Protein AF-A0AAD7YSV6-F1 (afdb_monomer)

pLDDT: mean 79.65, std 22.4, range [28.23, 98.38]

Secondary structure (DSSP, 8-state):
--SHHHHHHHHHHHHHHHHHHHHHHHHHHHTT----HHHHHHHHHHHHHHHHHHHHHHHHHHHHHHHHHHHHHHHHHHHHHHHHHHHHHHHHHHHHHHHHHHHHHHHHHHHHHHHHHHHHHHHHHHHHHHHHHHHHHHHHHHTT-PPP---HHHHHHHHHHHHHHHHHHHHHHHHHHHHHHHHHHHHHHHHHHHHHHHHHHHHHHHHHHHH---------------------------------------------------------THHHHHHHHHHHHHHHHHHHHHHHHHHHHHHTT--

Solvent-accessible surface area (backbone atoms only — not comparable to full-atom values): 17918 Å² total; per-residue (Å²): 142,79,67,68,69,60,53,53,54,54,49,51,52,50,51,51,50,51,51,51,51,53,50,52,50,53,59,59,57,62,70,72,72,78,74,64,56,66,60,54,48,52,50,50,53,49,51,52,51,53,51,51,52,52,52,52,51,50,54,50,50,54,50,52,52,53,51,52,51,51,50,52,53,51,51,52,52,51,50,53,51,50,53,52,50,51,51,55,51,52,52,51,51,51,51,52,51,54,53,50,53,51,52,51,53,53,50,52,52,50,51,53,51,52,52,53,51,52,50,53,52,50,54,51,51,50,50,50,50,52,50,39,51,53,51,38,53,50,52,27,57,78,68,75,46,82,83,74,98,64,55,64,70,56,38,44,51,51,48,53,52,50,53,51,49,52,52,51,52,50,52,52,51,50,54,52,48,54,54,50,52,52,52,49,52,53,51,51,54,50,48,53,51,51,53,53,51,50,52,50,52,50,50,52,52,51,52,51,52,68,69,57,64,83,82,85,78,86,90,74,78,95,72,86,86,84,81,85,82,82,84,78,76,76,79,78,75,80,79,84,76,79,89,86,83,81,85,80,71,90,73,75,78,71,79,78,73,82,77,72,82,70,80,77,65,71,84,71,50,65,62,56,52,50,51,52,50,50,52,49,54,52,50,54,49,51,52,49,52,52,50,52,50,51,50,59,63,59,60,72,73,78,120

Mean predicted aligned error: 21.18 Å

Organism: Mythimna separata (NCBI:txid271217)

Radius of gyration: 76.84 Å; Cα contacts (8 Å, |Δi|>4): 18; chains: 1; bounding box: 152×42×257 Å

Foldseek 3Di:
DPPPVVVVVVVVVVVVVVVVVVVVVVVVVVVPPPPVVVVVVVVVVVVVVVVVVVVVVVVVVVVVVVVVVVVVVVVVVVVVVVVVVVVVVVVVVVVVVVVVVVVVVVVVVVVVVVVVVVVVVVVVVVVLLVVLQVLLVVVCVVVVHDDDPDHSVVSVVVSVVVVVVVVVVVVVVVVVVVVVVVVVVVVVVVVVVVVVVVVVVVVVVVVVVVVPDPPDDDDDDDDDDDDDDDDDPPPPPPDDDDDDDDDDDDPPPPPPDPDPPPPPPPPPCVVVVVVVVVVVVVVVVVVVVVVVVVVVVVVVVPD

Structure (mmCIF, N/CA/C/O backbone):
data_AF-A0AAD7YSV6-F1
#
_entry.id   AF-A0AAD7YSV6-F1
#
loop_
_atom_site.group_PDB
_atom_site.id
_atom_site.type_symbol
_atom_site.label_atom_id
_atom_site.label_alt_id
_atom_site.label_comp_id
_atom_site.label_asym_id
_atom_site.label_entity_id
_atom_site.label_seq_id
_atom_site.pdbx_PDB_ins_code
_atom_site.Cartn_x
_atom_site.Cartn_y
_atom_site.Cartn_z
_atom_site.occupancy
_atom_site.B_iso_or_equiv
_atom_site.auth_seq_id
_atom_site.auth_comp_id
_atom_site.auth_asym_id
_atom_site.auth_atom_id
_atom_site.pdbx_PDB_model_num
ATOM 1 N N . MET A 1 1 ? -72.070 -6.751 150.615 1.00 46.16 1 MET A N 1
ATOM 2 C CA . MET A 1 1 ? -72.141 -7.618 149.422 1.00 46.16 1 MET A CA 1
ATOM 3 C C . MET A 1 1 ? -72.299 -6.735 148.182 1.00 46.16 1 MET A C 1
ATOM 5 O O . MET A 1 1 ? -73.382 -6.693 147.637 1.00 46.16 1 MET A O 1
ATOM 9 N N . ASN A 1 2 ? -71.258 -5.987 147.784 1.00 54.53 2 ASN A N 1
ATOM 10 C CA . ASN A 1 2 ? -71.308 -5.023 146.657 1.00 54.53 2 ASN A CA 1
ATOM 11 C C . ASN A 1 2 ? -70.128 -5.183 145.665 1.00 54.53 2 ASN A C 1
ATOM 13 O O . ASN A 1 2 ? -69.906 -4.306 144.840 1.00 54.53 2 ASN A O 1
ATOM 17 N N . ASN A 1 3 ? -69.335 -6.260 145.766 1.00 56.03 3 ASN A N 1
ATOM 18 C CA . ASN A 1 3 ? -68.114 -6.432 144.960 1.00 56.03 3 ASN A CA 1
ATOM 19 C C . ASN A 1 3 ? -68.278 -7.372 143.754 1.00 56.03 3 ASN A C 1
ATOM 21 O O . ASN A 1 3 ? -67.542 -7.216 142.791 1.00 56.03 3 ASN A O 1
ATOM 25 N N . GLU A 1 4 ? -69.232 -8.307 143.776 1.00 57.34 4 GLU A N 1
ATOM 26 C CA . GLU A 1 4 ? -69.399 -9.296 142.694 1.00 57.34 4 GLU A CA 1
ATOM 27 C C . GLU A 1 4 ? -70.156 -8.735 141.476 1.00 57.34 4 GLU A C 1
ATOM 29 O O . GLU A 1 4 ? -69.866 -9.120 140.349 1.00 57.34 4 GLU A O 1
ATOM 34 N N . GLU A 1 5 ? -71.066 -7.771 141.664 1.00 59.88 5 GLU A N 1
ATOM 35 C CA . GLU A 1 5 ? -71.799 -7.127 140.555 1.00 59.88 5 GLU A CA 1
ATOM 36 C C . GLU A 1 5 ? -70.871 -6.292 139.647 1.00 59.88 5 GLU A C 1
ATOM 38 O O . GLU A 1 5 ? -71.008 -6.326 138.427 1.00 59.88 5 GLU A O 1
ATOM 43 N N . ASN A 1 6 ? -69.850 -5.635 140.216 1.00 64.31 6 ASN A N 1
ATOM 44 C CA . ASN A 1 6 ? -68.884 -4.829 139.455 1.00 64.31 6 ASN A CA 1
ATOM 45 C C . ASN A 1 6 ? -67.894 -5.669 138.622 1.00 64.31 6 ASN A C 1
ATOM 47 O O . ASN A 1 6 ? -67.416 -5.199 137.590 1.00 64.31 6 ASN A O 1
ATOM 51 N N . GLU A 1 7 ? -67.566 -6.897 139.040 1.00 68.69 7 GLU A N 1
ATOM 52 C CA . GLU A 1 7 ? -66.679 -7.783 138.266 1.00 68.69 7 GLU A CA 1
ATOM 53 C C . GLU A 1 7 ? -67.387 -8.381 137.044 1.00 68.69 7 GLU A C 1
ATOM 55 O O . GLU A 1 7 ? -66.773 -8.542 135.985 1.00 68.69 7 GLU A O 1
ATOM 60 N N . VAL A 1 8 ? -68.688 -8.663 137.159 1.00 74.44 8 VAL A N 1
ATOM 61 C CA . VAL A 1 8 ? -69.493 -9.207 136.057 1.00 74.44 8 VAL A CA 1
ATOM 62 C C . VAL A 1 8 ? -69.647 -8.186 134.928 1.00 74.44 8 VAL A C 1
ATOM 64 O O . VAL A 1 8 ? -69.476 -8.544 133.758 1.00 74.44 8 VAL A O 1
ATOM 67 N N . ASP A 1 9 ? -69.889 -6.916 135.256 1.00 78.25 9 ASP A N 1
ATOM 68 C CA . ASP A 1 9 ? -69.998 -5.847 134.257 1.00 78.25 9 ASP A CA 1
ATOM 69 C C . ASP A 1 9 ? -68.649 -5.546 133.580 1.00 78.25 9 ASP A C 1
ATOM 71 O O . ASP A 1 9 ? -68.581 -5.455 132.353 1.00 78.25 9 ASP A O 1
ATOM 75 N N . ALA A 1 10 ? -67.539 -5.541 134.328 1.00 79.38 10 ALA A N 1
ATOM 76 C CA . ALA A 1 10 ? -66.200 -5.376 133.753 1.00 79.38 10 ALA A CA 1
ATOM 77 C C . ALA A 1 10 ? -65.816 -6.522 132.793 1.00 79.38 10 ALA A C 1
ATOM 79 O O . ALA A 1 10 ? -65.162 -6.312 131.762 1.00 79.38 10 ALA A O 1
ATOM 80 N N . MET A 1 11 ? -66.241 -7.748 133.104 1.00 82.81 11 MET A N 1
ATOM 81 C CA . MET A 1 11 ? -66.020 -8.911 132.247 1.00 82.81 11 MET A CA 1
ATOM 82 C C . MET A 1 11 ? -66.891 -8.852 130.984 1.00 82.81 11 MET A C 1
ATOM 84 O O . MET A 1 11 ? -66.428 -9.205 129.897 1.00 82.81 11 MET A O 1
ATOM 88 N N . ARG A 1 12 ? -68.126 -8.351 131.096 1.00 84.06 12 ARG A N 1
ATOM 89 C CA . ARG A 1 12 ? -69.029 -8.128 129.959 1.00 84.06 12 ARG A CA 1
ATOM 90 C C . ARG A 1 12 ? -68.502 -7.060 129.001 1.00 84.06 12 ARG A C 1
ATOM 92 O O . ARG A 1 12 ? -68.559 -7.258 127.783 1.00 84.06 12 ARG A O 1
ATOM 99 N N . ASP A 1 13 ? -67.943 -5.981 129.535 1.00 85.81 13 ASP A N 1
ATOM 100 C CA . ASP A 1 13 ? -67.312 -4.923 128.743 1.00 85.81 13 ASP A CA 1
ATOM 101 C C . ASP A 1 13 ? -66.044 -5.429 128.052 1.00 85.81 13 ASP A C 1
ATOM 103 O O . ASP A 1 13 ? -65.840 -5.180 126.863 1.00 85.81 13 ASP A O 1
ATOM 107 N N . SER A 1 14 ? -65.239 -6.237 128.749 1.00 84.12 14 SER A N 1
ATOM 108 C CA . SER A 1 14 ? -64.043 -6.869 128.179 1.00 84.12 14 SER A CA 1
ATOM 109 C C . SER A 1 14 ? -64.391 -7.836 127.044 1.00 84.12 14 SER A C 1
ATOM 111 O O . SER A 1 14 ? -63.771 -7.801 125.982 1.00 84.12 14 SER A O 1
ATOM 113 N N . LEU A 1 15 ? -65.422 -8.667 127.220 1.00 86.06 15 LEU A N 1
ATOM 114 C CA . LEU A 1 15 ? -65.909 -9.573 126.176 1.00 86.06 15 LEU A CA 1
ATOM 115 C C . LEU A 1 15 ? -66.506 -8.814 124.984 1.00 86.06 15 LEU A C 1
ATOM 117 O O . LEU A 1 15 ? -66.300 -9.222 123.841 1.00 86.06 15 LEU A O 1
ATOM 121 N N . SER A 1 16 ? -67.189 -7.693 125.227 1.00 86.62 16 SER A N 1
ATOM 122 C CA . SER A 1 16 ? -67.721 -6.831 124.163 1.00 86.62 16 SER A CA 1
ATOM 123 C C . SER A 1 16 ? -66.608 -6.123 123.387 1.00 86.62 16 SER A C 1
ATOM 125 O O . SER A 1 16 ? -66.681 -6.024 122.162 1.00 86.62 16 SER A O 1
ATOM 127 N N . ALA A 1 17 ? -65.543 -5.694 124.069 1.00 85.50 17 ALA A N 1
ATOM 128 C CA . ALA A 1 17 ? -64.353 -5.138 123.432 1.00 85.50 17 ALA A CA 1
ATOM 129 C C . ALA A 1 17 ? -63.640 -6.190 122.571 1.00 85.50 17 ALA A C 1
ATOM 131 O O . ALA A 1 17 ? -63.329 -5.918 121.416 1.00 85.50 17 ALA A O 1
ATOM 132 N N . ILE A 1 18 ? -63.471 -7.416 123.083 1.00 84.75 18 ILE A N 1
ATOM 133 C CA . ILE A 1 18 ? -62.884 -8.531 122.325 1.00 84.75 18 ILE A CA 1
ATOM 134 C C . ILE A 1 18 ? -63.736 -8.865 121.094 1.00 84.75 18 ILE A C 1
ATOM 136 O O . ILE A 1 18 ? -63.196 -9.026 120.002 1.00 84.75 18 ILE A O 1
ATOM 140 N N . ALA A 1 19 ? -65.062 -8.930 121.234 1.00 84.56 19 ALA A N 1
ATOM 141 C CA . ALA A 1 19 ? -65.963 -9.187 120.112 1.00 84.56 19 ALA A CA 1
ATOM 142 C C . ALA A 1 19 ? -65.883 -8.083 119.041 1.00 84.56 19 ALA A C 1
ATOM 144 O O . ALA A 1 19 ? -65.836 -8.385 117.849 1.00 84.56 19 ALA A O 1
ATOM 145 N N . SER 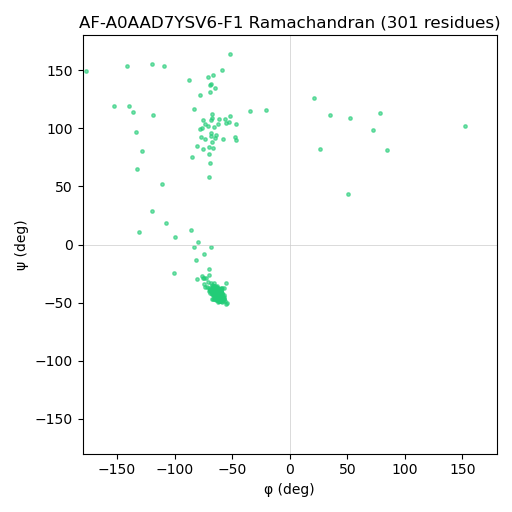A 1 20 ? -65.798 -6.817 119.462 1.00 84.69 20 SER A N 1
ATOM 146 C CA . SER A 1 20 ? -65.613 -5.667 118.568 1.00 84.69 20 SER A CA 1
ATOM 147 C C . SER A 1 20 ? -64.263 -5.712 117.843 1.00 84.69 20 SER A C 1
ATOM 149 O O . SER A 1 20 ? -64.194 -5.462 116.639 1.00 84.69 20 SER A O 1
ATOM 151 N N . GLU A 1 21 ? -63.192 -6.106 118.534 1.00 83.56 21 GLU A N 1
ATOM 152 C CA . GLU A 1 21 ? -61.859 -6.254 117.943 1.00 83.56 21 GLU A CA 1
ATOM 153 C C . GLU A 1 21 ? -61.822 -7.406 116.921 1.00 83.56 21 GLU A C 1
ATOM 155 O O . GLU A 1 21 ? -61.273 -7.252 115.830 1.00 83.56 21 GLU A O 1
ATOM 160 N N . ILE A 1 22 ? -62.469 -8.539 117.225 1.00 84.62 22 ILE A N 1
ATOM 161 C CA . ILE A 1 22 ? -62.614 -9.676 116.299 1.00 84.62 22 ILE A CA 1
ATOM 162 C C . ILE A 1 22 ? -63.408 -9.262 115.057 1.00 84.62 22 ILE A C 1
ATOM 164 O O . ILE A 1 22 ? -63.016 -9.595 113.936 1.00 84.62 22 ILE A O 1
ATOM 168 N N . GLN A 1 23 ? -64.491 -8.502 115.230 1.00 82.06 23 GLN A N 1
ATOM 169 C CA . GLN A 1 23 ? -65.290 -8.009 114.114 1.00 82.06 23 GLN A CA 1
ATOM 170 C C . GLN A 1 23 ? -64.486 -7.045 113.228 1.00 82.06 23 GLN A C 1
ATOM 172 O O . GLN A 1 23 ? -64.445 -7.229 112.011 1.00 82.06 23 GLN A O 1
ATOM 177 N N . LYS A 1 24 ? -63.743 -6.103 113.826 1.00 81.44 24 LYS A N 1
ATOM 178 C CA . LYS A 1 24 ? -62.818 -5.218 113.097 1.00 81.44 24 LYS A CA 1
ATOM 179 C C . LYS A 1 24 ? -61.726 -5.990 112.360 1.00 81.44 24 LYS A C 1
ATOM 181 O O . LYS A 1 24 ? -61.346 -5.610 111.254 1.00 81.44 24 LYS A O 1
ATOM 186 N N . LEU A 1 25 ? -61.201 -7.067 112.943 1.00 78.44 25 LEU A N 1
ATOM 187 C CA . LEU A 1 25 ? -60.193 -7.908 112.294 1.00 78.44 25 LEU A CA 1
ATOM 188 C C . LEU A 1 25 ? -60.771 -8.687 111.107 1.00 78.44 25 LEU A C 1
ATOM 190 O O . LEU A 1 25 ? -60.113 -8.773 110.070 1.00 78.44 25 LEU A O 1
ATOM 194 N N . HIS A 1 26 ? -61.999 -9.201 111.210 1.00 73.94 26 HIS A N 1
ATOM 195 C CA . HIS A 1 26 ? -62.686 -9.845 110.088 1.00 73.94 26 HIS A CA 1
ATOM 196 C C . HIS A 1 26 ? -62.996 -8.861 108.957 1.00 73.94 26 HIS A C 1
ATOM 198 O O . HIS A 1 26 ? -62.701 -9.169 107.799 1.00 73.94 26 HIS A O 1
ATOM 204 N N . GLU A 1 27 ? -63.488 -7.665 109.280 1.00 71.62 27 GLU A N 1
ATOM 205 C CA . GLU A 1 27 ? -63.745 -6.599 108.306 1.00 71.62 27 GLU A CA 1
ATOM 206 C C . GLU A 1 27 ? -62.445 -6.137 107.624 1.00 71.62 27 GLU A C 1
ATOM 208 O O . GLU A 1 27 ? -62.393 -6.034 106.399 1.00 71.62 27 GLU A O 1
ATOM 213 N N . ASN A 1 28 ? -61.346 -5.993 108.373 1.00 62.16 28 ASN A N 1
ATOM 214 C CA . ASN A 1 28 ? -60.031 -5.669 107.808 1.00 62.16 28 ASN A CA 1
ATOM 215 C C . ASN A 1 28 ? -59.410 -6.820 106.996 1.00 62.16 28 ASN A C 1
ATOM 217 O O . ASN A 1 28 ? -58.612 -6.574 106.088 1.00 62.16 28 ASN A O 1
ATOM 221 N N . SER A 1 29 ? -59.765 -8.077 107.281 1.00 57.25 29 SER A N 1
ATOM 222 C CA . SER A 1 29 ? -59.302 -9.234 106.501 1.00 57.25 29 SER A CA 1
ATOM 223 C C . SER A 1 29 ? -60.003 -9.348 105.140 1.00 57.25 29 SER A C 1
ATOM 225 O O . SER A 1 29 ? -59.382 -9.790 104.171 1.00 57.25 29 SER A O 1
ATOM 227 N N . ALA A 1 30 ? -61.250 -8.872 105.033 1.00 55.75 30 ALA A N 1
ATOM 228 C CA . ALA A 1 30 ? -62.025 -8.871 103.791 1.00 55.75 30 ALA A CA 1
ATOM 229 C C . ALA A 1 30 ? -61.493 -7.865 102.746 1.00 55.75 30 ALA A C 1
ATOM 231 O O . ALA A 1 30 ? -61.699 -8.044 101.544 1.00 55.75 30 ALA A O 1
ATOM 232 N N . ILE A 1 31 ? -60.729 -6.855 103.183 1.00 53.62 31 ILE A N 1
ATOM 233 C CA . ILE A 1 31 ? -60.155 -5.798 102.329 1.00 53.62 31 ILE A CA 1
ATOM 234 C C . ILE A 1 31 ? -58.953 -6.301 101.493 1.00 53.62 31 ILE A C 1
ATOM 236 O O . ILE A 1 31 ? -58.501 -5.627 100.571 1.00 53.62 31 ILE A O 1
ATOM 240 N N . LYS A 1 32 ? -58.450 -7.525 101.714 1.00 55.84 32 LYS A N 1
ATOM 241 C CA . LYS A 1 32 ? -57.333 -8.097 100.928 1.00 55.84 32 LYS A CA 1
ATOM 242 C C . LYS A 1 32 ? -57.737 -8.811 99.626 1.00 55.84 32 LYS A C 1
ATOM 244 O O . LYS A 1 32 ? -56.901 -9.501 99.044 1.00 55.84 32 LYS A O 1
ATOM 249 N N . SER A 1 33 ? -58.979 -8.674 99.154 1.00 54.19 33 SER A N 1
ATOM 250 C CA . SER A 1 33 ? -59.497 -9.494 98.041 1.00 54.19 33 SER A CA 1
ATOM 251 C C . SER A 1 33 ? -59.680 -8.796 96.688 1.00 54.19 33 SER A C 1
ATOM 253 O O . SER A 1 33 ? -60.321 -9.359 95.810 1.00 54.19 33 SER A O 1
ATOM 255 N N . GLU A 1 34 ? -59.048 -7.648 96.445 1.00 54.72 34 GLU A N 1
ATOM 256 C CA . GLU A 1 34 ? -59.016 -7.043 95.101 1.00 54.72 34 GLU A CA 1
ATOM 257 C C . GLU A 1 34 ? -57.610 -7.098 94.484 1.00 54.72 34 GLU A C 1
ATOM 259 O O . GLU A 1 34 ? -57.033 -6.118 94.017 1.00 54.72 34 GLU A O 1
ATOM 264 N N . TYR A 1 35 ? -57.019 -8.296 94.463 1.00 58.12 35 TYR A N 1
ATOM 265 C CA . TYR A 1 35 ? -55.926 -8.550 93.529 1.00 58.12 35 TYR A CA 1
ATOM 266 C C . TYR A 1 35 ? -56.512 -8.544 92.119 1.00 58.12 35 TYR A C 1
ATOM 268 O O . TYR A 1 35 ? -57.215 -9.472 91.725 1.00 58.12 35 TYR A O 1
ATOM 276 N N . ASN A 1 36 ? -56.214 -7.484 91.370 1.00 64.56 36 ASN A N 1
ATOM 277 C CA . ASN A 1 36 ? -56.682 -7.211 90.012 1.00 64.56 36 ASN A CA 1
ATOM 278 C C . ASN A 1 36 ? -56.048 -8.171 88.973 1.00 64.56 36 ASN A C 1
ATOM 280 O O . ASN A 1 36 ? -55.336 -7.782 88.042 1.00 64.56 36 ASN A O 1
ATOM 284 N N . TYR A 1 37 ? -56.256 -9.472 89.184 1.00 71.38 37 TYR A N 1
ATOM 285 C CA . TYR A 1 37 ? -55.692 -10.585 88.423 1.00 71.38 37 TYR A CA 1
ATOM 286 C C . TYR A 1 37 ? -56.068 -10.509 86.948 1.00 71.38 37 TYR A C 1
ATOM 288 O O . TYR A 1 37 ? -55.241 -10.801 86.089 1.00 71.38 37 TYR A O 1
ATOM 296 N N . THR A 1 38 ? -57.289 -10.078 86.645 1.00 77.88 38 THR A N 1
ATOM 297 C CA . THR A 1 38 ? -57.819 -9.918 85.288 1.00 77.88 38 THR A CA 1
ATOM 298 C C . THR A 1 38 ? -57.056 -8.856 84.499 1.00 77.88 38 THR A C 1
ATOM 300 O O . THR A 1 38 ? -56.733 -9.070 83.331 1.00 77.88 38 THR A O 1
ATOM 303 N N . GLU A 1 39 ? -56.699 -7.732 85.125 1.00 82.94 39 GLU A N 1
ATOM 304 C CA . GLU A 1 39 ? -55.913 -6.681 84.473 1.00 82.94 39 GLU A CA 1
ATOM 305 C C . GLU A 1 39 ? -54.467 -7.132 84.215 1.00 82.94 39 GLU A C 1
ATOM 307 O O . GLU A 1 39 ? -53.907 -6.877 83.144 1.00 82.94 39 GLU A O 1
ATOM 312 N N . ILE A 1 40 ? -53.875 -7.865 85.164 1.00 84.25 40 ILE A N 1
ATOM 313 C CA . ILE A 1 40 ? -52.551 -8.484 85.007 1.00 84.25 40 ILE A CA 1
ATOM 314 C C . ILE A 1 40 ? -52.577 -9.518 83.872 1.00 84.25 40 ILE A C 1
ATOM 316 O O . ILE A 1 40 ? -51.694 -9.506 83.012 1.00 84.25 40 ILE A O 1
ATOM 320 N N . LEU A 1 41 ? -53.610 -10.364 83.810 1.00 86.56 41 LEU A N 1
ATOM 321 C CA . LEU A 1 41 ? -53.775 -11.369 82.759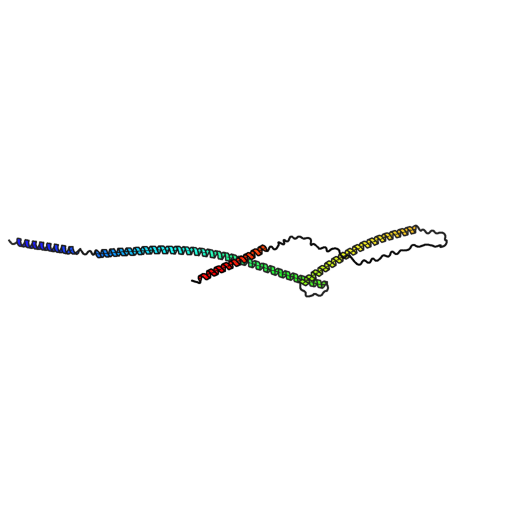 1.00 86.56 41 LEU A CA 1
ATOM 322 C C . LEU A 1 41 ? -53.914 -10.717 81.377 1.00 86.56 41 LEU A C 1
ATOM 324 O O . LEU A 1 41 ? -53.245 -11.125 80.429 1.00 86.56 41 LEU A O 1
ATOM 328 N N . ASN A 1 42 ? -54.721 -9.659 81.271 1.00 86.31 42 ASN A N 1
ATOM 329 C CA . ASN A 1 42 ? -54.898 -8.902 80.033 1.00 86.31 42 ASN A CA 1
ATOM 330 C C . ASN A 1 42 ? -53.593 -8.231 79.577 1.00 86.31 42 ASN A C 1
ATOM 332 O O . ASN A 1 42 ? -53.270 -8.261 78.387 1.00 86.31 42 ASN A O 1
ATOM 336 N N . LYS A 1 43 ? -52.794 -7.689 80.508 1.00 89.94 43 LYS A N 1
ATOM 337 C CA . LYS A 1 43 ? -51.450 -7.161 80.209 1.00 89.94 43 LYS A CA 1
ATOM 338 C C . LYS A 1 43 ? -50.514 -8.263 79.707 1.00 89.94 43 LYS A C 1
ATOM 340 O O . LYS A 1 43 ? -49.829 -8.057 78.709 1.00 89.94 43 LYS A O 1
ATOM 345 N N . ILE A 1 44 ? -50.523 -9.445 80.328 1.00 91.31 44 ILE A N 1
ATOM 346 C CA . ILE A 1 44 ? -49.720 -10.600 79.889 1.00 91.31 44 ILE A CA 1
ATOM 347 C C . ILE A 1 44 ? -50.121 -11.053 78.479 1.00 91.31 44 ILE A C 1
ATOM 349 O O . ILE A 1 44 ? -49.250 -11.267 77.634 1.00 91.31 44 ILE A O 1
ATOM 353 N N . ILE A 1 45 ? -51.422 -11.165 78.198 1.00 92.06 45 ILE A N 1
ATOM 354 C CA . ILE A 1 45 ? -51.932 -11.534 76.869 1.00 92.06 45 ILE A CA 1
ATOM 355 C C . ILE A 1 45 ? -51.485 -10.504 75.827 1.00 92.06 45 ILE A C 1
ATOM 357 O O . ILE A 1 45 ? -50.968 -10.888 74.776 1.00 92.06 45 ILE A O 1
ATOM 361 N N . LYS A 1 46 ? -51.605 -9.206 76.132 1.00 94.38 46 LYS A N 1
ATOM 362 C CA . LYS A 1 46 ? -51.143 -8.131 75.248 1.00 94.38 46 LYS A CA 1
ATOM 363 C C . LYS A 1 46 ? -49.643 -8.232 74.969 1.00 94.38 46 LYS A C 1
ATOM 365 O O . LYS A 1 46 ? -49.249 -8.249 73.808 1.00 94.38 46 LYS A O 1
ATOM 370 N N . TYR A 1 47 ? -48.814 -8.400 76.001 1.00 94.44 47 TYR A N 1
ATOM 371 C CA . TYR A 1 47 ? -47.369 -8.558 75.820 1.00 94.44 47 TYR A CA 1
ATOM 372 C C . TYR A 1 47 ? -47.008 -9.808 75.014 1.00 94.44 47 TYR A C 1
ATOM 374 O O . TYR A 1 47 ? -46.104 -9.756 74.181 1.00 94.44 47 TYR A O 1
ATOM 382 N N . LYS A 1 48 ? -47.731 -10.919 75.194 1.00 94.69 48 LYS A N 1
ATOM 383 C CA . LYS A 1 48 ? -47.556 -12.126 74.376 1.00 94.69 48 LYS A CA 1
ATOM 384 C C . LYS A 1 48 ? -47.865 -11.852 72.901 1.00 94.69 48 LYS A C 1
ATOM 386 O O . LYS A 1 48 ? -47.096 -12.269 72.034 1.00 94.69 48 LYS A O 1
ATOM 391 N N . CYS A 1 49 ? -48.956 -11.143 72.612 1.00 93.69 49 CYS A N 1
ATOM 392 C CA . CYS A 1 49 ? -49.307 -10.730 71.253 1.00 93.69 49 CYS A CA 1
ATOM 393 C C . CYS A 1 49 ? -48.244 -9.799 70.651 1.00 93.69 49 CYS A C 1
ATOM 395 O O . CYS A 1 49 ? -47.776 -10.057 69.542 1.00 93.69 49 CYS A O 1
ATOM 397 N N . ASP A 1 50 ? -47.792 -8.790 71.398 1.00 94.56 50 ASP A N 1
ATOM 398 C CA . ASP A 1 50 ? -46.761 -7.843 70.955 1.00 94.56 50 ASP A CA 1
ATOM 399 C C . ASP A 1 50 ? -45.427 -8.546 70.661 1.00 94.56 50 ASP A C 1
ATOM 401 O O . ASP A 1 50 ? -44.776 -8.261 69.653 1.00 94.56 50 ASP A O 1
ATOM 405 N N . ILE A 1 51 ? -45.025 -9.507 71.501 1.00 95.75 51 ILE A N 1
ATOM 406 C CA . ILE A 1 51 ? -43.840 -10.345 71.266 1.00 95.75 51 ILE A CA 1
ATOM 407 C C . ILE A 1 51 ? -43.998 -11.149 69.971 1.00 95.75 51 ILE A C 1
ATOM 409 O O . ILE A 1 51 ? -43.060 -11.217 69.176 1.00 95.75 51 ILE A O 1
ATOM 413 N N . ASN A 1 52 ? -45.173 -11.729 69.721 1.00 94.88 52 ASN A N 1
ATOM 414 C CA . ASN A 1 52 ? -45.430 -12.482 68.493 1.00 94.88 52 ASN A CA 1
ATOM 415 C C . ASN A 1 52 ? -45.339 -11.599 67.240 1.00 94.88 52 ASN A C 1
ATOM 417 O O . ASN A 1 52 ? -44.699 -11.993 66.263 1.00 94.88 52 ASN A O 1
ATOM 421 N N . VAL A 1 53 ? -45.911 -10.392 67.276 1.00 96.19 53 VAL A N 1
ATOM 422 C CA . VAL A 1 53 ? -45.816 -9.425 66.171 1.00 96.19 53 VAL A CA 1
ATOM 423 C C . VAL A 1 53 ? -44.363 -9.010 65.936 1.00 96.19 53 VAL A C 1
ATOM 425 O O . VAL A 1 53 ? -43.888 -9.064 64.800 1.00 96.19 53 VAL A O 1
ATOM 428 N N . LYS A 1 54 ? -43.616 -8.681 66.998 1.00 96.31 54 LYS A N 1
ATOM 429 C CA . LYS A 1 54 ? -42.185 -8.349 66.896 1.00 96.31 54 LYS A CA 1
ATOM 430 C C . LYS A 1 54 ? -41.368 -9.510 66.330 1.00 96.31 54 LYS A C 1
ATOM 432 O O . LYS A 1 54 ? -40.509 -9.293 65.481 1.00 96.31 54 LYS A O 1
ATOM 437 N N . ASN A 1 55 ? -41.662 -10.750 66.720 1.00 96.06 55 ASN A N 1
ATOM 438 C CA . ASN A 1 55 ? -41.007 -11.935 66.162 1.00 96.06 55 ASN A CA 1
ATOM 439 C C . ASN A 1 55 ? -41.274 -12.102 64.659 1.00 96.06 55 ASN A C 1
ATOM 441 O O . ASN A 1 55 ? -40.360 -12.456 63.911 1.00 96.06 55 ASN A O 1
ATOM 445 N N . LEU A 1 56 ? -42.498 -11.833 64.194 1.00 95.56 56 LEU A N 1
ATOM 446 C CA . LEU A 1 56 ? -42.820 -11.841 62.763 1.00 95.56 56 LEU A CA 1
ATOM 447 C C . LEU A 1 56 ? -42.078 -10.730 62.010 1.00 95.56 56 LEU A C 1
ATOM 449 O O . LEU A 1 56 ? -41.490 -10.995 60.961 1.00 95.56 56 LEU A O 1
ATOM 453 N N . GLN A 1 57 ? -42.020 -9.522 62.574 1.00 96.06 57 GLN A N 1
ATOM 454 C CA . GLN A 1 57 ? -41.253 -8.407 62.009 1.00 96.06 57 GLN A CA 1
ATOM 455 C C . GLN A 1 57 ? -39.755 -8.731 61.922 1.00 96.06 57 GLN A C 1
ATOM 457 O O . GLN A 1 57 ? -39.142 -8.504 60.882 1.00 96.06 57 GLN A O 1
ATOM 462 N N . ILE A 1 58 ? -39.171 -9.338 62.961 1.00 96.50 58 ILE A N 1
ATOM 463 C CA . ILE A 1 58 ? -37.769 -9.786 62.960 1.00 96.50 58 ILE A CA 1
ATOM 464 C C . ILE A 1 58 ? -37.530 -10.823 61.857 1.00 96.50 58 ILE A C 1
ATOM 466 O O . ILE A 1 58 ? -36.539 -10.730 61.131 1.00 96.50 58 ILE A O 1
ATOM 470 N N . LYS A 1 59 ? -38.432 -11.801 61.689 1.00 96.38 59 LYS A N 1
ATOM 471 C CA . LYS A 1 59 ? -38.329 -12.792 60.603 1.00 96.38 59 LYS A CA 1
ATOM 472 C C . LYS A 1 59 ? -38.362 -12.122 59.229 1.00 96.38 59 LYS A C 1
ATOM 474 O O . LYS A 1 59 ? -37.528 -12.449 58.384 1.00 96.38 59 LYS A O 1
ATOM 479 N N . HIS A 1 60 ? -39.268 -11.167 59.028 1.00 96.44 60 HIS A N 1
ATOM 480 C CA . HIS A 1 60 ? -39.377 -10.418 57.778 1.00 96.44 60 HIS A CA 1
ATOM 481 C C . HIS A 1 60 ? -38.117 -9.584 57.501 1.00 96.44 60 HIS A C 1
ATOM 483 O O . HIS A 1 60 ? -37.537 -9.677 56.422 1.00 96.44 60 HIS A O 1
ATOM 489 N N . LEU A 1 61 ? -37.623 -8.838 58.495 1.00 96.75 61 LEU A N 1
ATOM 490 C CA . LEU A 1 61 ? -36.383 -8.062 58.391 1.00 96.75 61 LEU A CA 1
ATOM 491 C C . LEU A 1 61 ? -35.177 -8.949 58.071 1.00 96.75 61 LEU A C 1
ATOM 493 O O . LEU A 1 61 ? -34.374 -8.609 57.205 1.00 96.75 61 LEU A O 1
ATOM 497 N N . LYS A 1 62 ? -35.071 -10.120 58.709 1.00 97.06 62 LYS A N 1
ATOM 498 C CA . LYS A 1 62 ? -34.006 -11.091 58.427 1.00 97.06 62 LYS A CA 1
ATOM 499 C C . LYS A 1 62 ? -34.085 -11.614 56.994 1.00 97.06 62 LYS A C 1
ATOM 501 O O . LYS A 1 62 ? -33.045 -11.809 56.368 1.00 97.06 62 LYS A O 1
ATOM 506 N N . SER A 1 63 ? -35.293 -11.837 56.473 1.00 95.62 63 SER A N 1
ATOM 507 C CA . SER A 1 63 ? -35.472 -12.239 55.075 1.00 95.62 63 SER A CA 1
ATOM 508 C C . SER A 1 63 ? -35.080 -11.120 54.114 1.00 95.62 63 SER A C 1
ATOM 510 O O . SER A 1 63 ? -34.304 -11.360 53.194 1.00 95.62 63 SER A O 1
ATOM 512 N N . ASN A 1 64 ? -35.534 -9.891 54.364 1.00 96.62 64 ASN A N 1
ATOM 513 C CA . ASN A 1 64 ? -35.185 -8.733 53.542 1.00 96.62 64 ASN A CA 1
ATOM 514 C C . ASN A 1 64 ? -33.676 -8.495 53.512 1.00 96.62 64 ASN A C 1
ATOM 516 O O . ASN A 1 64 ? -33.114 -8.264 52.445 1.00 96.62 64 ASN A O 1
ATOM 520 N N . LEU A 1 65 ? -33.008 -8.607 54.663 1.00 96.62 65 LEU A N 1
ATOM 521 C CA . LEU A 1 65 ? -31.559 -8.457 54.755 1.00 96.62 65 LEU A CA 1
ATOM 522 C C . LEU A 1 65 ? -30.828 -9.525 53.932 1.00 96.62 65 LEU A C 1
ATOM 524 O O . LEU A 1 65 ? -29.881 -9.202 53.218 1.00 96.62 65 LEU A O 1
ATOM 528 N N . LYS A 1 66 ? -31.280 -10.786 53.986 1.00 96.31 66 LYS A N 1
ATOM 529 C CA . LYS A 1 66 ? -30.722 -11.862 53.153 1.00 96.31 66 LYS A CA 1
ATOM 530 C C . LYS A 1 66 ? -30.873 -11.555 51.664 1.00 96.31 66 LYS A C 1
ATOM 532 O O . LYS A 1 66 ? -29.898 -11.684 50.929 1.00 96.31 66 LYS A O 1
ATOM 537 N N . THR A 1 67 ? -32.056 -11.117 51.234 1.00 96.25 67 THR A N 1
ATOM 538 C CA . THR A 1 67 ? -32.315 -10.760 49.833 1.00 96.25 67 THR A CA 1
ATOM 539 C C . THR A 1 67 ? -31.458 -9.577 49.392 1.00 96.25 67 THR A C 1
ATOM 541 O O . THR A 1 67 ? -30.790 -9.662 48.366 1.00 96.25 67 THR A O 1
ATOM 544 N N . ALA A 1 68 ? -31.402 -8.505 50.186 1.00 95.31 68 ALA A N 1
ATOM 545 C CA . ALA A 1 68 ? -30.580 -7.334 49.889 1.00 95.31 68 ALA A CA 1
ATOM 546 C C . ALA A 1 68 ? -29.090 -7.697 49.779 1.00 95.31 68 ALA A C 1
ATOM 548 O O . ALA A 1 68 ? -28.407 -7.242 48.865 1.00 95.31 68 ALA A O 1
ATOM 549 N N . CYS A 1 69 ? -28.594 -8.567 50.663 1.00 96.31 69 CYS A N 1
ATOM 550 C CA . C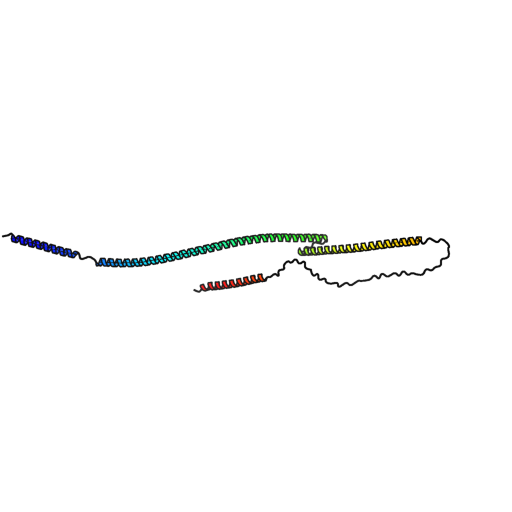YS A 1 69 ? -27.210 -9.030 50.632 1.00 96.31 69 CYS A CA 1
ATOM 551 C C . CYS A 1 69 ? -26.917 -9.888 49.387 1.00 96.31 69 CYS A C 1
ATOM 553 O O . CYS A 1 69 ? -25.881 -9.709 48.746 1.00 96.31 69 CYS A O 1
ATOM 555 N N . ALA A 1 70 ? -27.847 -10.767 48.997 1.00 96.00 70 ALA A N 1
ATOM 556 C CA . ALA A 1 70 ? -27.730 -11.552 47.770 1.00 96.00 70 ALA A CA 1
ATOM 557 C C . ALA A 1 70 ? -27.702 -10.653 46.524 1.00 96.00 70 ALA A C 1
ATOM 559 O O . ALA A 1 70 ? -26.806 -10.789 45.694 1.00 96.00 70 ALA A O 1
ATOM 560 N N . VAL A 1 71 ? -28.619 -9.685 46.432 1.00 96.69 71 VAL A N 1
ATOM 561 C CA . VAL A 1 71 ? -28.668 -8.712 45.329 1.00 96.69 71 VAL A CA 1
ATOM 562 C C . VAL A 1 71 ? -27.379 -7.892 45.264 1.00 96.69 71 VAL A C 1
ATOM 564 O O . VAL A 1 71 ? -26.781 -7.787 44.196 1.00 96.69 71 VAL A O 1
ATOM 567 N N . ALA A 1 72 ? -26.899 -7.369 46.395 1.00 95.50 72 ALA A N 1
ATOM 568 C CA . ALA A 1 72 ? -25.652 -6.608 46.448 1.00 95.50 72 ALA A CA 1
ATOM 569 C C . ALA A 1 72 ? -24.449 -7.437 45.970 1.00 95.50 72 ALA A C 1
ATOM 571 O O . ALA A 1 72 ? -23.622 -6.938 45.205 1.00 95.50 72 ALA A O 1
ATOM 572 N N . LYS A 1 73 ? -24.376 -8.717 46.358 1.00 95.62 73 LYS A N 1
ATOM 573 C CA . LYS A 1 73 ? -23.318 -9.633 45.913 1.00 95.62 73 LYS A CA 1
ATOM 574 C C . LYS A 1 73 ? -23.379 -9.882 44.405 1.00 95.62 73 LYS A C 1
ATOM 576 O O . LYS A 1 73 ? -22.346 -9.813 43.742 1.00 95.62 73 LYS A O 1
ATOM 581 N N . THR A 1 74 ? -24.570 -10.118 43.855 1.00 95.06 74 THR A N 1
ATOM 582 C CA . THR A 1 74 ? -24.755 -10.327 42.411 1.00 95.06 74 THR A CA 1
ATOM 583 C C . THR A 1 74 ? -24.403 -9.074 41.613 1.00 95.06 74 THR A C 1
ATOM 585 O O . THR A 1 74 ? -23.653 -9.167 40.645 1.00 95.06 74 THR A O 1
ATOM 588 N N . ILE A 1 75 ? -24.860 -7.893 42.043 1.00 95.00 75 ILE A N 1
ATOM 589 C CA . ILE A 1 75 ? -24.531 -6.621 41.382 1.00 95.00 75 ILE A CA 1
ATOM 590 C C . ILE A 1 75 ? -23.02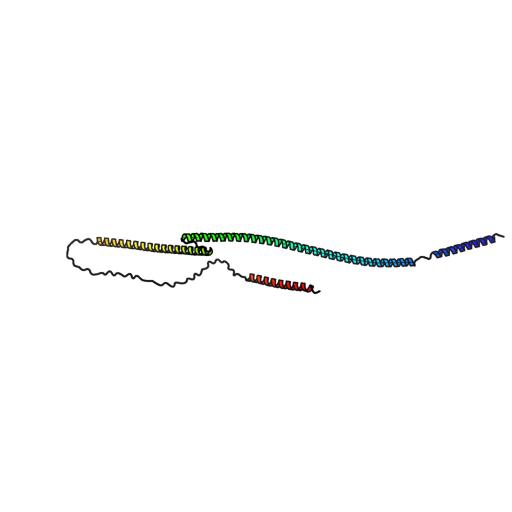4 -6.358 41.441 1.00 95.00 75 ILE A C 1
ATOM 592 O O . ILE A 1 75 ? -22.429 -5.976 40.436 1.00 95.00 75 ILE A O 1
ATOM 596 N N . SER A 1 76 ? -22.391 -6.583 42.595 1.00 94.75 76 SER A N 1
ATOM 597 C CA . SER A 1 76 ? -20.945 -6.404 42.749 1.00 94.75 76 SER A CA 1
ATOM 598 C C . SER A 1 76 ? -20.159 -7.339 41.824 1.00 94.75 76 SER A C 1
ATOM 600 O O . SER A 1 76 ? -19.248 -6.882 41.136 1.00 94.75 76 SER A O 1
ATOM 602 N N . SER A 1 77 ? -20.559 -8.611 41.733 1.00 94.38 77 SER A N 1
ATOM 603 C CA . SER A 1 77 ? -19.950 -9.580 40.815 1.00 94.38 77 SER A CA 1
ATOM 604 C C . SER A 1 77 ? -20.156 -9.199 39.347 1.00 94.38 77 SER A C 1
ATOM 606 O O . SER A 1 77 ? -19.221 -9.292 38.556 1.00 94.38 77 SER A O 1
ATOM 608 N N . SER A 1 78 ? -21.361 -8.754 38.979 1.00 95.69 78 SER A N 1
ATOM 609 C CA . SER A 1 78 ? -21.674 -8.318 37.615 1.00 95.69 78 SER A CA 1
ATOM 610 C C . SER A 1 78 ? -20.826 -7.114 37.216 1.00 95.69 78 SER A C 1
ATOM 612 O O . SER A 1 78 ? -20.208 -7.127 36.157 1.00 95.69 78 SER A O 1
ATOM 614 N N . LYS A 1 79 ? -20.726 -6.104 38.092 1.00 95.94 79 LYS A N 1
ATOM 615 C CA . LYS A 1 79 ? -19.879 -4.929 37.855 1.00 95.94 79 LYS A CA 1
ATOM 616 C C . LYS A 1 79 ? -18.405 -5.299 37.721 1.00 95.94 79 LYS A C 1
ATOM 618 O O . LYS A 1 79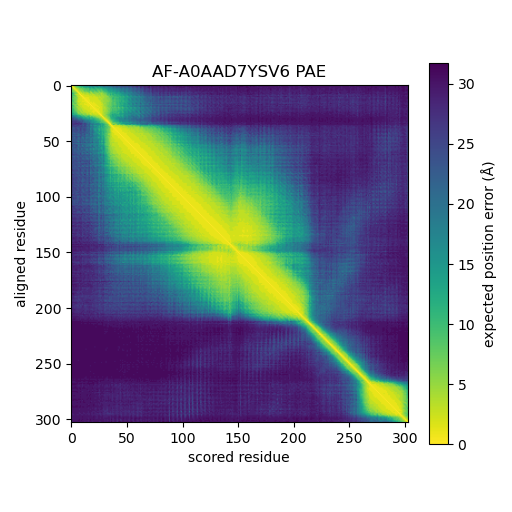 ? -17.726 -4.762 36.856 1.00 95.94 79 LYS A O 1
ATOM 623 N N . ALA A 1 80 ? -17.902 -6.220 38.544 1.00 95.69 80 ALA A N 1
ATOM 624 C CA . ALA A 1 80 ? -16.520 -6.684 38.432 1.00 95.69 80 ALA A CA 1
ATOM 625 C C . ALA A 1 80 ? -16.253 -7.356 37.072 1.00 95.69 80 ALA A C 1
ATOM 627 O O . ALA A 1 80 ? -15.230 -7.091 36.444 1.00 95.69 80 ALA A O 1
ATOM 628 N N . SER A 1 81 ? -17.197 -8.172 36.590 1.00 95.31 81 SER A N 1
ATOM 629 C CA . SER A 1 81 ? -17.112 -8.802 35.268 1.00 95.31 81 SER A CA 1
ATOM 630 C C . SER A 1 81 ? -17.165 -7.784 34.125 1.00 95.31 81 SER A C 1
ATOM 632 O O . SER A 1 81 ? -16.421 -7.910 33.155 1.00 95.31 81 SER A O 1
ATOM 634 N N . GLU A 1 82 ? -18.028 -6.774 34.229 1.00 96.56 82 GLU A N 1
ATOM 635 C CA . GLU A 1 82 ? -18.144 -5.699 33.239 1.00 96.56 82 GLU A CA 1
ATOM 636 C C . GLU A 1 82 ? -16.856 -4.869 33.161 1.00 96.56 82 GLU A C 1
ATOM 638 O O . GLU A 1 82 ? -16.336 -4.641 32.072 1.00 96.56 82 GLU A O 1
ATOM 643 N N . ILE A 1 83 ? -16.275 -4.501 34.309 1.00 96.56 83 ILE A N 1
ATOM 644 C CA . ILE A 1 83 ? -14.989 -3.790 34.375 1.00 96.56 83 ILE A CA 1
ATOM 645 C C . ILE A 1 83 ? -13.874 -4.617 33.725 1.00 96.56 83 ILE A C 1
ATOM 647 O O . ILE A 1 83 ? -13.080 -4.076 32.955 1.00 96.56 83 ILE A O 1
ATOM 651 N N . ALA A 1 84 ? -13.819 -5.924 33.998 1.00 95.81 84 ALA A N 1
ATOM 652 C CA . ALA A 1 84 ? -12.835 -6.806 33.379 1.00 95.81 84 ALA A CA 1
ATOM 653 C C . ALA A 1 84 ? -13.005 -6.851 31.851 1.00 95.81 84 ALA A C 1
ATOM 655 O O . ALA A 1 84 ? -12.031 -6.683 31.119 1.00 95.81 84 ALA A O 1
ATOM 656 N N . SER A 1 85 ? -14.242 -6.998 31.366 1.00 97.25 85 SER A N 1
ATOM 657 C CA . SER A 1 85 ? -14.547 -6.989 29.932 1.00 97.25 85 SER A CA 1
ATOM 658 C C . SER A 1 85 ? -14.154 -5.663 29.272 1.00 97.25 85 SER A C 1
ATOM 660 O O . SER A 1 85 ? -13.425 -5.664 28.277 1.00 97.25 85 SER A O 1
ATOM 662 N N . LEU A 1 86 ? -14.528 -4.528 29.866 1.00 97.38 86 LEU A N 1
ATOM 663 C CA . LEU A 1 86 ? -14.148 -3.205 29.370 1.00 97.38 86 LEU A CA 1
ATOM 664 C C . LEU A 1 86 ? -12.628 -3.029 29.332 1.00 97.38 86 LEU A C 1
ATOM 666 O O . LEU A 1 86 ? -12.103 -2.518 28.347 1.00 97.38 86 LEU A O 1
ATOM 670 N N . SER A 1 87 ? -11.908 -3.508 30.350 1.00 97.12 87 SER A N 1
ATOM 671 C CA . SER A 1 87 ? -10.443 -3.474 30.367 1.00 97.12 87 SER A CA 1
ATOM 672 C C . SER A 1 87 ? -9.838 -4.279 29.217 1.00 97.12 87 SER A C 1
ATOM 674 O O . SER A 1 87 ? -8.903 -3.807 28.574 1.00 97.12 87 SER A O 1
ATOM 676 N N . THR A 1 88 ? -10.365 -5.474 28.930 1.00 96.75 88 THR A N 1
ATOM 677 C CA . THR A 1 88 ? -9.885 -6.280 27.794 1.00 96.75 88 THR A CA 1
ATOM 678 C C . THR A 1 88 ? -10.174 -5.613 26.455 1.00 96.75 88 THR A C 1
ATOM 680 O O . THR A 1 88 ? -9.325 -5.625 25.565 1.00 96.75 88 THR A O 1
ATOM 683 N N . HIS A 1 89 ? -11.340 -4.980 26.316 1.00 96.69 89 HIS A N 1
ATOM 684 C CA . HIS A 1 89 ? -11.700 -4.280 25.091 1.00 96.69 89 HIS A CA 1
ATOM 685 C C . HIS A 1 89 ? -10.817 -3.048 24.869 1.00 96.69 89 HIS A C 1
ATOM 687 O O . HIS A 1 89 ? -10.338 -2.821 23.761 1.00 96.69 89 HIS A O 1
ATOM 693 N N . LEU A 1 90 ? -10.529 -2.297 25.934 1.00 97.69 90 LEU A N 1
ATOM 694 C CA . LEU A 1 90 ? -9.640 -1.140 25.889 1.00 97.69 90 LEU A CA 1
ATOM 695 C C . LEU A 1 90 ? -8.227 -1.548 25.451 1.00 97.69 90 LEU A C 1
ATOM 697 O O . LEU A 1 90 ? -7.637 -0.898 24.589 1.00 97.69 90 LEU A O 1
ATOM 701 N N . GLU A 1 91 ? -7.710 -2.655 25.982 1.00 96.81 91 GLU A N 1
ATOM 702 C CA . GLU A 1 91 ? -6.404 -3.180 25.581 1.00 96.81 91 GLU A CA 1
ATOM 703 C C . GLU A 1 91 ? -6.386 -3.639 24.118 1.00 96.81 91 GLU A C 1
ATOM 705 O O . GLU A 1 91 ? -5.446 -3.350 23.378 1.00 96.81 91 GLU A O 1
ATOM 710 N N . HIS A 1 92 ? -7.458 -4.286 23.657 1.00 97.50 92 HIS A N 1
ATOM 711 C CA . HIS A 1 92 ? -7.595 -4.660 22.253 1.00 97.50 92 HIS A CA 1
ATOM 712 C C . HIS A 1 92 ? -7.574 -3.436 21.327 1.00 97.50 92 HIS A C 1
ATOM 714 O O . HIS A 1 92 ? -6.838 -3.424 20.341 1.00 97.50 92 HIS A O 1
ATOM 720 N N . VAL A 1 93 ? -8.325 -2.386 21.669 1.00 97.56 93 VAL A N 1
ATOM 721 C CA . VAL A 1 93 ? -8.364 -1.133 20.900 1.00 97.56 93 VAL A CA 1
ATOM 722 C C . VAL A 1 93 ? -7.002 -0.435 20.897 1.00 97.56 93 VAL A C 1
ATOM 724 O O . VAL A 1 93 ? -6.579 0.064 19.856 1.00 97.56 93 VAL A O 1
ATOM 727 N N . ARG A 1 94 ? -6.273 -0.434 22.021 1.00 97.69 94 ARG A N 1
ATOM 728 C CA . ARG A 1 94 ? -4.897 0.093 22.073 1.00 97.69 94 ARG A CA 1
ATOM 729 C C . ARG A 1 94 ? -3.969 -0.640 21.114 1.00 97.69 94 ARG A C 1
ATOM 731 O O . ARG A 1 94 ? -3.231 0.009 20.381 1.00 97.69 94 ARG A O 1
ATOM 738 N N . ASN A 1 95 ? -4.033 -1.968 21.085 1.00 96.94 95 ASN A N 1
ATOM 739 C CA . ASN A 1 95 ? -3.208 -2.760 20.176 1.00 96.94 95 ASN A CA 1
ATOM 740 C C . ASN A 1 95 ? -3.553 -2.473 18.709 1.00 96.94 95 ASN A C 1
ATOM 742 O O . ASN A 1 95 ? -2.655 -2.214 17.913 1.00 96.94 95 ASN A O 1
ATOM 746 N N . GLN A 1 96 ? -4.845 -2.405 18.370 1.00 97.75 96 GLN A N 1
ATOM 747 C CA . GLN A 1 96 ? -5.281 -2.022 17.023 1.00 97.75 96 GLN A CA 1
ATOM 748 C C . GLN A 1 96 ? -4.797 -0.621 16.624 1.00 97.75 96 GLN A C 1
ATOM 750 O O . GLN A 1 96 ? -4.390 -0.411 15.483 1.00 97.75 96 GLN A O 1
ATOM 755 N N . TYR A 1 97 ? -4.820 0.338 17.553 1.00 97.81 97 TYR A N 1
ATOM 756 C CA . TYR A 1 97 ? -4.308 1.684 17.309 1.00 97.81 97 TYR A CA 1
ATOM 757 C C . TYR A 1 97 ? -2.807 1.669 16.984 1.00 97.81 97 TYR A C 1
ATOM 759 O O . TYR A 1 97 ? -2.393 2.271 15.994 1.00 97.81 97 TYR A O 1
ATOM 767 N N . MET A 1 98 ? -2.003 0.942 17.766 1.00 96.94 98 MET A N 1
ATOM 768 C CA . MET A 1 98 ? -0.560 0.821 17.528 1.00 96.94 98 MET A CA 1
ATOM 769 C C . MET A 1 98 ? -0.253 0.162 16.176 1.00 96.94 98 MET A C 1
ATOM 771 O O . MET A 1 98 ? 0.643 0.605 15.454 1.00 96.94 98 MET A O 1
ATOM 775 N N . ASP A 1 99 ? -1.018 -0.865 15.803 1.00 98.06 99 ASP A N 1
ATOM 776 C CA . ASP A 1 99 ? -0.880 -1.523 14.503 1.00 98.06 99 ASP A CA 1
ATOM 777 C C . ASP A 1 99 ? -1.212 -0.570 13.347 1.00 98.06 99 ASP A C 1
ATOM 779 O O . ASP A 1 99 ? -0.490 -0.529 12.347 1.00 98.06 99 ASP A O 1
ATOM 783 N N . LEU A 1 100 ? -2.267 0.240 13.485 1.00 98.12 100 LEU A N 1
ATOM 784 C CA . LEU A 1 100 ? -2.632 1.255 12.493 1.00 98.12 100 LEU A CA 1
ATOM 785 C C . LEU A 1 100 ? -1.563 2.343 12.361 1.00 98.12 100 LEU A C 1
ATOM 787 O O . LEU A 1 100 ? -1.220 2.726 11.241 1.00 98.12 100 LEU A O 1
ATOM 791 N N . GLU A 1 101 ? -1.008 2.818 13.474 1.00 98.25 101 GLU A N 1
ATOM 792 C CA . GLU A 1 101 ? 0.078 3.802 13.472 1.00 98.25 101 GLU A CA 1
ATOM 793 C C . GLU A 1 101 ? 1.317 3.259 12.746 1.00 98.25 101 GLU A C 1
ATOM 795 O O . GLU A 1 101 ? 1.906 3.938 11.895 1.00 98.25 101 GLU A O 1
ATOM 800 N N . LYS A 1 102 ? 1.664 1.994 13.000 1.00 97.94 102 LYS A N 1
ATOM 801 C CA . LYS A 1 102 ? 2.757 1.313 12.305 1.00 97.94 102 LYS A CA 1
ATOM 802 C C . LYS A 1 102 ? 2.491 1.197 10.802 1.00 97.94 102 LYS A C 1
ATOM 804 O O . LYS A 1 102 ? 3.344 1.593 10.007 1.00 97.94 102 LYS A O 1
ATOM 809 N N . GLN A 1 103 ? 1.308 0.726 10.404 1.00 97.94 103 GLN A N 1
ATOM 810 C CA . GLN A 1 103 ? 0.928 0.629 8.989 1.00 97.94 103 GLN A CA 1
ATOM 811 C C . GLN A 1 103 ? 0.954 1.993 8.289 1.00 97.94 103 GLN A C 1
ATOM 813 O O . GLN A 1 103 ? 1.353 2.092 7.127 1.00 97.94 103 GLN A O 1
ATOM 818 N N . GLN A 1 104 ? 0.541 3.057 8.979 1.00 98.06 104 GLN A N 1
ATOM 819 C CA . GLN A 1 104 ? 0.584 4.414 8.442 1.00 98.06 104 GLN A CA 1
ATOM 820 C C . GLN A 1 104 ? 2.026 4.882 8.217 1.00 98.06 104 GLN A C 1
ATOM 822 O O . GLN A 1 104 ? 2.335 5.454 7.170 1.00 98.06 104 GLN A O 1
ATOM 827 N N . SER A 1 105 ? 2.922 4.607 9.167 1.00 97.88 105 SER A N 1
ATOM 828 C CA . SER A 1 105 ? 4.349 4.913 9.035 1.00 97.88 105 SER A CA 1
ATOM 829 C C . SER A 1 105 ? 4.982 4.185 7.843 1.00 97.88 105 SER A C 1
ATOM 831 O O . SER A 1 105 ? 5.644 4.810 7.012 1.00 97.88 105 SER A O 1
ATOM 833 N N . GLU A 1 106 ? 4.704 2.887 7.689 1.00 98.38 106 GLU A N 1
ATOM 834 C CA . GLU A 1 106 ? 5.180 2.078 6.560 1.00 98.38 106 GLU A CA 1
ATOM 835 C C . GLU A 1 106 ? 4.679 2.627 5.215 1.00 98.38 106 GLU A C 1
ATOM 837 O O . GLU A 1 106 ? 5.461 2.813 4.279 1.00 98.38 106 GLU A O 1
ATOM 842 N N . LYS A 1 107 ? 3.389 2.976 5.121 1.00 98.25 107 LYS A N 1
ATOM 843 C CA . LYS A 1 107 ? 2.814 3.589 3.912 1.00 98.25 107 LYS A CA 1
ATOM 844 C C . LYS A 1 107 ? 3.466 4.929 3.579 1.00 98.25 107 LYS A C 1
ATOM 846 O O . LYS A 1 107 ? 3.784 5.172 2.417 1.00 98.25 107 LYS A O 1
ATOM 851 N N . ASN A 1 108 ? 3.718 5.777 4.575 1.00 98.25 108 ASN A N 1
ATOM 852 C CA . ASN A 1 108 ? 4.406 7.052 4.368 1.00 98.25 108 ASN A CA 1
ATOM 853 C C . ASN A 1 108 ? 5.833 6.851 3.836 1.00 98.25 108 ASN A C 1
ATOM 855 O O . ASN A 1 108 ? 6.273 7.584 2.948 1.00 98.25 108 ASN A O 1
ATOM 859 N N . GLN A 1 109 ? 6.554 5.840 4.328 1.00 98.00 109 GLN A N 1
ATOM 860 C CA . GLN A 1 109 ? 7.877 5.495 3.802 1.00 98.00 109 GLN A CA 1
ATOM 861 C C . GLN A 1 109 ? 7.809 5.032 2.343 1.00 98.00 109 GLN A C 1
ATOM 863 O O . GLN A 1 109 ? 8.606 5.490 1.523 1.00 98.00 109 GLN A O 1
ATOM 868 N N . ILE A 1 110 ? 6.834 4.186 1.998 1.00 98.25 110 ILE A N 1
ATOM 869 C CA . ILE A 1 110 ? 6.613 3.736 0.616 1.00 98.25 110 ILE A CA 1
ATOM 870 C C . ILE A 1 110 ? 6.333 4.931 -0.302 1.00 98.25 110 ILE A C 1
ATOM 872 O O . ILE A 1 110 ? 6.968 5.053 -1.348 1.00 98.25 110 ILE A O 1
ATOM 876 N N . ILE A 1 111 ? 5.446 5.845 0.102 1.00 98.25 111 ILE A N 1
ATOM 877 C CA . ILE A 1 111 ? 5.125 7.058 -0.668 1.00 98.25 111 ILE A CA 1
ATOM 878 C C . ILE A 1 111 ? 6.382 7.899 -0.907 1.00 98.25 111 ILE A C 1
ATOM 880 O O . ILE A 1 111 ? 6.635 8.326 -2.033 1.00 98.25 111 ILE A O 1
ATOM 884 N N . ASN A 1 112 ? 7.203 8.102 0.125 1.00 97.94 112 ASN A N 1
ATOM 885 C CA . ASN A 1 112 ? 8.443 8.865 -0.001 1.00 97.94 112 ASN A CA 1
ATOM 886 C C . ASN A 1 112 ? 9.436 8.210 -0.968 1.00 97.94 112 ASN A C 1
ATOM 888 O O . ASN A 1 112 ? 10.057 8.906 -1.772 1.00 97.94 112 ASN A O 1
ATOM 892 N N . ASN A 1 113 ? 9.579 6.885 -0.914 1.00 98.19 113 ASN A N 1
ATOM 893 C CA . ASN A 1 113 ? 10.468 6.150 -1.812 1.00 98.19 113 ASN A CA 1
ATOM 894 C C . ASN A 1 113 ? 9.982 6.222 -3.264 1.00 98.19 113 ASN A C 1
ATOM 896 O O . ASN A 1 113 ? 10.762 6.574 -4.146 1.00 98.19 113 ASN A O 1
ATOM 900 N N . LEU A 1 114 ? 8.688 5.990 -3.500 1.00 98.25 114 LEU A N 1
ATOM 901 C CA . LEU A 1 114 ? 8.087 6.088 -4.832 1.00 98.25 114 LEU A CA 1
ATOM 902 C C . LEU A 1 114 ? 8.168 7.508 -5.398 1.00 98.25 114 LEU A C 1
ATOM 904 O O . LEU A 1 114 ? 8.401 7.683 -6.589 1.00 98.25 114 LEU A O 1
ATOM 908 N N . SER A 1 115 ? 8.011 8.533 -4.558 1.00 98.00 115 SER A N 1
ATOM 909 C CA . SER A 1 115 ? 8.159 9.931 -4.973 1.00 98.00 115 SER A CA 1
ATOM 910 C C . SER A 1 115 ? 9.584 10.228 -5.455 1.00 98.00 115 SER A C 1
ATOM 912 O O . SER A 1 115 ? 9.770 10.818 -6.521 1.00 98.00 115 SER A O 1
ATOM 914 N N . LYS A 1 116 ? 10.599 9.746 -4.723 1.00 97.31 116 LYS A N 1
ATOM 915 C CA . LYS A 1 116 ? 12.010 9.865 -5.128 1.00 97.31 116 LYS A CA 1
ATOM 916 C C . LYS A 1 116 ? 12.298 9.124 -6.430 1.00 97.31 116 LYS A C 1
ATOM 918 O O . LYS A 1 116 ? 12.954 9.678 -7.306 1.00 97.31 116 LYS A O 1
ATOM 923 N N . GLU A 1 117 ? 11.799 7.899 -6.569 1.00 97.75 117 GLU A N 1
ATOM 924 C CA . GLU A 1 117 ? 11.965 7.110 -7.792 1.00 97.75 117 GLU A CA 1
ATOM 925 C C . GLU A 1 117 ? 11.295 7.792 -8.992 1.00 97.75 117 GLU A C 1
ATOM 927 O O . GLU A 1 117 ? 11.903 7.920 -10.052 1.00 97.75 117 GLU A O 1
ATOM 932 N N . ASN A 1 118 ? 10.081 8.319 -8.815 1.00 97.88 118 ASN A N 1
ATOM 933 C CA . ASN A 1 118 ? 9.381 9.066 -9.858 1.00 97.88 118 ASN A CA 1
ATOM 934 C C . ASN A 1 118 ? 10.175 10.306 -10.287 1.00 97.88 118 ASN A C 1
ATOM 936 O O . ASN A 1 118 ? 10.298 10.568 -11.481 1.00 97.88 118 ASN A O 1
ATOM 940 N N . HIS A 1 119 ? 10.747 11.043 -9.331 1.00 97.56 119 HIS A N 1
ATOM 941 C CA . HIS A 1 119 ? 11.593 12.191 -9.641 1.00 97.56 119 HIS A CA 1
ATOM 942 C C . HIS A 1 119 ? 12.832 11.782 -10.445 1.00 97.56 119 HIS A C 1
ATOM 944 O O . HIS A 1 119 ? 13.061 12.344 -11.511 1.00 97.56 119 HIS A O 1
ATOM 950 N N . ALA A 1 120 ? 13.549 10.741 -10.014 1.00 97.69 120 ALA A N 1
ATOM 951 C CA . ALA A 1 120 ? 14.715 10.231 -10.733 1.00 97.69 120 ALA A CA 1
ATOM 952 C C . ALA A 1 120 ? 14.369 9.763 -12.160 1.00 97.69 120 ALA A C 1
ATOM 954 O O . ALA A 1 120 ? 15.127 10.001 -13.099 1.00 97.69 120 ALA A O 1
ATOM 955 N N . LEU A 1 121 ? 13.207 9.128 -12.348 1.00 98.00 121 LEU A N 1
ATOM 956 C CA . LEU A 1 121 ? 12.724 8.720 -13.669 1.00 98.00 121 LEU A CA 1
ATOM 957 C C . LEU A 1 121 ? 12.385 9.916 -14.565 1.00 98.00 121 LEU A C 1
ATOM 959 O O . LEU A 1 121 ? 12.652 9.864 -15.766 1.00 98.00 121 LEU A O 1
ATOM 963 N N . ARG A 1 122 ? 11.820 10.994 -14.006 1.00 97.81 122 ARG A N 1
ATOM 964 C CA . ARG A 1 122 ? 11.574 12.240 -14.752 1.00 97.81 122 ARG A CA 1
ATOM 965 C C . ARG A 1 122 ? 12.881 12.877 -15.202 1.00 97.81 122 ARG A C 1
ATOM 967 O O . ARG A 1 122 ? 12.994 13.211 -16.378 1.00 97.81 122 ARG A O 1
ATOM 974 N N . ASP A 1 123 ? 13.860 12.964 -14.307 1.00 96.94 123 ASP A N 1
ATOM 975 C CA . ASP A 1 123 ? 15.178 13.524 -14.614 1.00 96.94 123 ASP A CA 1
ATOM 976 C C . ASP A 1 123 ? 15.879 12.699 -15.704 1.00 96.94 123 ASP A C 1
ATOM 978 O O . ASP A 1 123 ? 16.448 13.244 -16.651 1.00 96.94 123 ASP A O 1
ATOM 982 N N . LEU A 1 124 ? 15.778 11.367 -15.628 1.00 97.25 124 LEU A N 1
ATOM 983 C CA . LEU A 1 124 ? 16.324 10.465 -16.640 1.00 97.25 124 LEU A CA 1
ATOM 984 C C . LEU A 1 124 ? 15.627 10.629 -18.001 1.00 97.25 124 LEU A C 1
ATOM 986 O O . LEU A 1 124 ? 16.281 10.620 -19.046 1.00 97.25 124 LEU A O 1
ATOM 990 N N . LEU A 1 125 ? 14.303 10.794 -18.007 1.00 96.56 125 LEU A N 1
ATOM 991 C CA . LEU A 1 125 ? 13.533 11.032 -19.227 1.00 96.56 125 LEU A CA 1
ATOM 992 C C . LEU A 1 125 ? 13.917 12.368 -19.871 1.00 96.56 125 LEU A C 1
ATOM 994 O O . LEU A 1 125 ? 14.095 12.435 -21.090 1.00 96.56 125 LEU A O 1
ATOM 998 N N . GLU A 1 126 ? 14.078 13.419 -19.068 1.00 96.38 126 GLU A N 1
ATOM 999 C CA . GLU A 1 126 ? 14.540 14.724 -19.535 1.00 96.38 126 GLU A CA 1
ATOM 1000 C C . GLU A 1 126 ? 15.962 14.647 -20.101 1.00 96.38 126 GLU A C 1
ATOM 1002 O O . GLU A 1 126 ? 16.214 15.138 -21.204 1.00 96.38 126 GLU A O 1
ATOM 1007 N N . PHE A 1 127 ? 16.868 13.948 -19.412 1.00 97.12 127 PHE A N 1
ATOM 1008 C CA . PHE A 1 127 ? 18.216 13.685 -19.904 1.00 97.12 127 PHE A CA 1
ATOM 1009 C C . PHE A 1 127 ? 18.197 13.020 -21.286 1.00 97.12 127 PHE A C 1
ATOM 1011 O O . PHE A 1 127 ? 18.850 13.508 -22.212 1.00 97.12 127 PHE A O 1
ATOM 1018 N N . PHE A 1 128 ? 17.420 11.946 -21.468 1.00 96.19 128 PHE A N 1
ATOM 1019 C CA . PHE A 1 128 ? 17.333 11.271 -22.764 1.00 96.19 128 PHE A CA 1
ATOM 1020 C C . PHE A 1 128 ? 16.715 12.151 -23.844 1.00 96.19 128 PHE A C 1
ATOM 1022 O O . PHE A 1 128 ? 17.197 12.150 -24.976 1.00 96.19 128 PHE A O 1
ATOM 1029 N N . ARG A 1 129 ? 15.686 12.935 -23.513 1.00 96.44 129 ARG A N 1
ATOM 1030 C CA . ARG A 1 129 ? 15.090 13.890 -24.452 1.00 96.44 129 ARG A CA 1
ATOM 1031 C C . ARG A 1 129 ? 16.125 14.904 -24.940 1.00 96.44 129 ARG A C 1
ATOM 1033 O O . ARG A 1 129 ? 16.238 15.115 -26.147 1.00 96.44 129 ARG A O 1
ATOM 1040 N N . ASN A 1 130 ? 16.911 15.466 -24.025 1.00 95.94 130 ASN A N 1
ATOM 1041 C CA . ASN A 1 130 ? 17.976 16.413 -24.349 1.00 95.94 130 ASN A CA 1
ATOM 1042 C C . ASN A 1 130 ? 19.084 15.755 -25.183 1.00 95.94 130 ASN A C 1
ATOM 1044 O O . ASN A 1 130 ? 19.539 16.331 -26.172 1.00 95.94 130 ASN A O 1
ATOM 1048 N N . ALA A 1 131 ? 19.481 14.528 -24.836 1.00 96.69 131 ALA A N 1
ATOM 1049 C CA . ALA A 1 131 ? 20.484 13.773 -25.582 1.00 96.69 131 ALA A CA 1
ATOM 1050 C C . ALA A 1 131 ? 20.029 13.468 -27.020 1.00 96.69 131 ALA A C 1
ATOM 1052 O O . ALA A 1 131 ? 20.806 13.644 -27.962 1.00 96.69 131 ALA A O 1
ATOM 1053 N N . ILE A 1 132 ? 18.770 13.058 -27.209 1.00 96.75 132 ILE A N 1
ATOM 1054 C CA . ILE A 1 132 ? 18.179 12.813 -28.532 1.00 96.75 132 ILE A CA 1
ATOM 1055 C C . ILE A 1 132 ? 18.166 14.102 -29.351 1.00 96.75 132 ILE A C 1
ATOM 1057 O O . ILE A 1 132 ? 18.629 14.102 -30.491 1.00 96.75 132 ILE A O 1
ATOM 1061 N N . GLN A 1 133 ? 17.695 15.203 -28.763 1.00 95.69 133 GLN A N 1
ATOM 1062 C CA . GLN A 1 133 ? 17.624 16.489 -29.446 1.00 95.69 133 GLN A CA 1
ATOM 1063 C C . GLN A 1 133 ? 19.013 16.962 -29.887 1.00 95.69 133 GLN A C 1
ATOM 1065 O O . GLN A 1 133 ? 19.211 17.290 -31.058 1.00 95.69 133 GLN A O 1
ATOM 1070 N N . LEU A 1 134 ? 19.998 16.929 -28.985 1.00 95.94 134 LEU A N 1
ATOM 1071 C CA . LEU A 1 134 ? 21.381 17.287 -29.300 1.00 95.94 134 LEU A CA 1
ATOM 1072 C C . LEU A 1 134 ? 21.946 16.422 -30.435 1.00 95.94 134 LEU A C 1
ATOM 1074 O O . LEU A 1 134 ? 22.511 16.950 -31.394 1.00 95.94 134 LEU A O 1
ATOM 1078 N N . SER A 1 135 ? 21.749 15.106 -30.354 1.00 94.69 135 SER A N 1
ATOM 1079 C CA . SER A 1 135 ? 22.222 14.154 -31.365 1.00 94.69 135 SER A CA 1
ATOM 1080 C C . SER A 1 135 ? 21.573 14.406 -32.728 1.00 94.69 135 SER A C 1
ATOM 1082 O O . SER A 1 135 ? 22.242 14.353 -33.759 1.00 94.69 135 SER A O 1
ATOM 1084 N N . TYR A 1 136 ? 20.279 14.731 -32.750 1.00 96.00 136 TYR A N 1
ATOM 1085 C CA . TYR A 1 136 ? 19.553 15.055 -33.973 1.00 96.00 136 TYR A CA 1
ATOM 1086 C C . TYR A 1 136 ? 20.082 16.339 -34.619 1.00 96.00 136 TYR A C 1
ATOM 1088 O O . TYR A 1 136 ? 20.369 16.349 -35.817 1.00 96.00 136 TYR A O 1
ATOM 1096 N N . HIS A 1 137 ? 20.292 17.396 -33.826 1.00 93.94 137 HIS A N 1
ATOM 1097 C CA . HIS A 1 137 ? 20.902 18.640 -34.302 1.00 93.94 137 HIS A CA 1
ATOM 1098 C C . HIS A 1 137 ? 22.289 18.398 -34.911 1.00 93.94 137 HIS A C 1
ATOM 1100 O O . HIS A 1 137 ? 22.569 18.868 -36.015 1.00 93.94 137 HIS A O 1
ATOM 1106 N N . GLN A 1 138 ? 23.142 17.635 -34.222 1.00 93.31 138 GLN A N 1
ATOM 1107 C CA . GLN A 1 138 ? 24.479 17.290 -34.713 1.00 93.31 138 GLN A CA 1
ATOM 1108 C C . GLN A 1 138 ? 24.417 16.503 -36.025 1.00 93.31 138 GLN A C 1
ATOM 1110 O O . GLN A 1 138 ? 25.122 16.830 -36.980 1.00 93.31 138 GLN A O 1
ATOM 1115 N N . LEU A 1 139 ? 23.537 15.504 -36.105 1.00 93.62 139 LEU A N 1
ATOM 1116 C CA . LEU A 1 139 ? 23.359 14.684 -37.297 1.00 93.62 139 LEU A CA 1
ATOM 1117 C C . LEU A 1 139 ? 22.893 15.507 -38.505 1.00 93.62 139 LEU A C 1
ATOM 1119 O O . LEU A 1 139 ? 23.420 15.329 -39.604 1.00 93.62 139 LEU A O 1
ATOM 1123 N N . GLN A 1 140 ? 21.932 16.416 -38.324 1.00 92.50 140 GLN A N 1
ATOM 1124 C CA . GLN A 1 140 ? 21.506 17.304 -39.410 1.00 92.50 140 GLN A CA 1
ATOM 1125 C C . GLN A 1 140 ? 22.628 18.261 -39.828 1.00 92.50 140 GLN A C 1
ATOM 1127 O O . GLN A 1 140 ? 22.795 18.494 -41.025 1.00 92.50 140 GLN A O 1
ATOM 1132 N N . GLY A 1 141 ? 23.453 18.723 -38.879 1.00 91.50 141 GLY A N 1
ATOM 1133 C CA . GLY A 1 141 ? 24.664 19.498 -39.157 1.00 91.50 141 GLY A CA 1
ATOM 1134 C C . GLY A 1 141 ? 25.659 18.748 -40.048 1.00 91.50 141 GLY A C 1
ATOM 1135 O O . GLY A 1 141 ? 26.070 19.273 -41.080 1.00 91.50 141 GLY A O 1
ATOM 1136 N N . ILE A 1 142 ? 25.976 17.489 -39.723 1.00 90.06 142 ILE A N 1
ATOM 1137 C CA . ILE A 1 142 ? 26.862 16.633 -40.537 1.00 90.06 142 ILE A CA 1
ATOM 1138 C C . ILE A 1 142 ? 26.292 16.427 -41.946 1.00 90.06 142 ILE A C 1
ATOM 1140 O O . ILE A 1 142 ? 27.025 16.415 -42.933 1.00 90.06 142 ILE A O 1
ATOM 1144 N N . ARG A 1 143 ? 24.969 16.277 -42.057 1.00 87.88 143 ARG A N 1
ATOM 1145 C CA . ARG A 1 143 ? 24.277 16.075 -43.338 1.00 87.88 143 ARG A CA 1
ATOM 1146 C C . ARG A 1 143 ? 23.997 17.372 -44.097 1.00 87.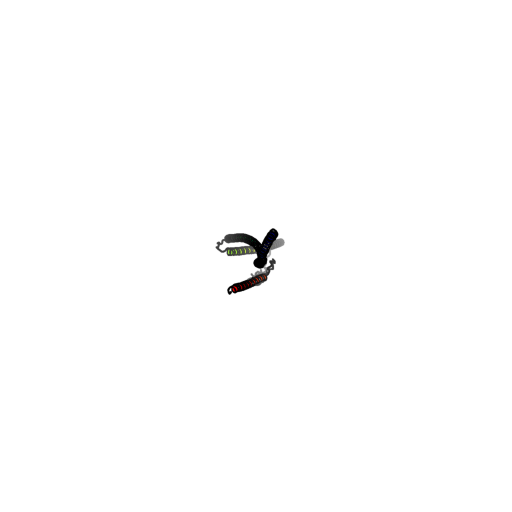88 143 ARG A C 1
ATOM 1148 O O . ARG A 1 143 ? 23.440 17.301 -45.191 1.00 87.88 143 ARG A O 1
ATOM 1155 N N . ASN A 1 144 ? 24.348 18.523 -43.523 1.00 90.38 144 ASN A N 1
ATOM 1156 C CA . ASN A 1 144 ? 24.037 19.852 -44.037 1.00 90.38 144 ASN A CA 1
ATOM 1157 C C . ASN A 1 144 ? 22.542 20.026 -44.383 1.00 90.38 144 ASN A C 1
ATOM 1159 O O . ASN A 1 144 ? 22.171 20.531 -45.444 1.00 90.38 144 ASN A O 1
ATOM 1163 N N . LYS A 1 145 ? 21.670 19.537 -43.497 1.00 89.25 145 LYS A N 1
ATOM 1164 C CA . LYS A 1 145 ? 20.210 19.617 -43.612 1.00 89.25 145 LYS A CA 1
ATOM 1165 C C . LYS A 1 145 ? 19.645 20.589 -42.582 1.00 89.25 145 LYS A C 1
ATOM 1167 O O . LYS A 1 145 ? 20.224 20.797 -41.519 1.00 89.25 145 LYS A O 1
ATOM 1172 N N . ARG A 1 146 ? 18.485 21.174 -42.891 1.00 88.62 146 ARG A N 1
ATOM 1173 C CA . ARG A 1 146 ? 17.757 22.018 -41.935 1.00 88.62 146 ARG A CA 1
ATOM 1174 C C . ARG A 1 146 ? 17.248 21.168 -40.775 1.00 88.62 146 ARG A C 1
ATOM 1176 O O . ARG A 1 146 ? 16.887 20.008 -40.959 1.00 88.62 146 ARG A O 1
ATOM 1183 N N . VAL A 1 147 ? 17.221 21.764 -39.589 1.00 89.50 147 VAL A N 1
ATOM 1184 C CA . VAL A 1 147 ? 16.631 21.126 -38.415 1.00 89.50 147 VAL A CA 1
ATOM 1185 C C . VAL A 1 147 ? 15.130 21.359 -38.455 1.00 89.50 147 VAL A C 1
ATOM 1187 O O . VAL A 1 147 ? 14.672 22.498 -38.415 1.00 89.50 147 VAL A O 1
ATOM 1190 N N . GLU A 1 148 ? 14.384 20.270 -38.566 1.00 90.56 148 GLU A N 1
ATOM 1191 C CA . GLU A 1 148 ? 12.925 20.278 -38.511 1.00 90.56 148 GLU A CA 1
ATOM 1192 C C . GLU A 1 148 ? 12.449 20.151 -37.060 1.00 90.56 148 GLU A C 1
ATOM 1194 O O . GLU A 1 148 ? 13.034 19.395 -36.278 1.00 90.56 148 GLU A O 1
ATOM 1199 N N . ASP A 1 149 ? 11.385 20.877 -36.713 1.00 90.12 149 ASP A N 1
ATOM 1200 C CA . ASP A 1 149 ? 10.744 20.789 -35.401 1.00 90.12 149 ASP A CA 1
ATOM 1201 C C . ASP A 1 149 ? 9.816 19.569 -35.356 1.00 90.12 149 ASP A C 1
ATOM 1203 O O . ASP A 1 149 ? 8.632 19.623 -35.686 1.00 90.12 149 ASP A O 1
ATOM 1207 N N . ILE A 1 150 ? 10.412 18.423 -35.036 1.00 93.19 150 ILE A N 1
ATOM 1208 C CA . ILE A 1 150 ? 9.745 17.122 -34.959 1.00 93.19 150 ILE A CA 1
ATOM 1209 C C . ILE A 1 150 ? 9.852 16.550 -33.546 1.00 93.19 150 ILE A C 1
ATOM 1211 O O . ILE A 1 150 ? 10.779 16.865 -32.796 1.00 93.19 150 ILE A O 1
ATOM 1215 N N . SER A 1 151 ? 8.911 15.673 -33.180 1.00 95.56 151 SER A N 1
ATOM 1216 C CA . SER A 1 151 ? 8.877 15.084 -31.836 1.00 95.56 151 SER A CA 1
ATOM 1217 C C . SER A 1 151 ? 10.169 14.309 -31.508 1.00 95.56 151 SER A C 1
ATOM 1219 O O . SER A 1 151 ? 10.753 13.705 -32.412 1.00 95.56 151 SER A O 1
ATOM 1221 N N . PRO A 1 152 ? 10.596 14.227 -30.231 1.00 92.06 152 PRO A N 1
ATOM 1222 C CA . PRO A 1 152 ? 11.804 13.487 -29.844 1.00 92.06 152 PRO A CA 1
ATOM 1223 C C . PRO A 1 152 ? 11.807 12.021 -30.302 1.00 92.06 152 PRO A C 1
ATOM 1225 O O . PRO A 1 152 ? 12.848 11.476 -30.653 1.00 92.06 152 PRO A O 1
ATOM 1228 N N . MET A 1 153 ? 10.639 11.377 -30.360 1.00 94.44 153 MET A N 1
ATOM 1229 C CA . MET A 1 153 ? 10.531 10.007 -30.866 1.00 94.44 153 MET A CA 1
ATOM 1230 C C . MET A 1 153 ? 10.859 9.923 -32.363 1.00 94.44 153 MET A C 1
ATOM 1232 O O . MET A 1 153 ? 11.554 9.006 -32.797 1.00 94.44 153 MET A O 1
ATOM 1236 N N . GLU A 1 154 ? 10.396 10.889 -33.156 1.00 95.50 154 GLU A N 1
ATOM 1237 C CA . GLU A 1 154 ? 10.726 10.964 -34.584 1.00 95.50 154 GLU A CA 1
ATOM 1238 C C . GLU A 1 154 ? 12.193 11.351 -34.807 1.00 95.50 154 GLU A C 1
ATOM 1240 O O . GLU A 1 154 ? 12.855 10.771 -35.669 1.00 95.50 154 GLU A O 1
ATOM 1245 N N . GLN A 1 155 ? 12.745 12.241 -33.974 1.00 95.69 155 GLN A N 1
ATOM 1246 C CA . GLN A 1 155 ? 14.182 12.540 -33.964 1.00 95.69 155 GLN A CA 1
ATOM 1247 C C . GLN A 1 155 ? 15.007 11.269 -33.728 1.00 95.69 155 GLN A C 1
ATOM 1249 O O . GLN A 1 155 ? 15.944 10.992 -34.477 1.00 95.69 155 GLN A O 1
ATOM 1254 N N . LEU A 1 156 ? 14.628 10.452 -32.737 1.00 96.62 156 LEU A N 1
ATOM 1255 C CA . LEU A 1 156 ? 15.297 9.187 -32.434 1.00 96.62 156 LEU A CA 1
ATOM 1256 C C . LEU A 1 156 ? 15.203 8.189 -33.594 1.00 96.62 156 LEU A C 1
ATOM 1258 O O . LEU A 1 156 ? 16.215 7.596 -33.968 1.00 96.62 156 LEU A O 1
ATOM 1262 N N . LYS A 1 157 ? 14.022 8.023 -34.204 1.00 96.12 157 LYS A N 1
ATOM 1263 C CA . LYS A 1 157 ? 13.860 7.168 -35.392 1.00 96.12 157 LYS A CA 1
ATOM 1264 C C . LYS A 1 157 ? 14.785 7.610 -36.521 1.00 96.12 157 LYS A C 1
ATOM 1266 O O . LYS A 1 157 ? 15.464 6.775 -37.117 1.00 96.12 157 LYS A O 1
ATOM 1271 N N . TYR A 1 158 ? 14.852 8.914 -36.784 1.00 93.94 158 TYR A N 1
ATOM 1272 C CA . TYR A 1 158 ? 15.733 9.456 -37.809 1.00 93.94 158 TYR A CA 1
ATOM 1273 C C . TYR A 1 158 ? 17.203 9.173 -37.491 1.00 93.94 158 TYR A C 1
ATOM 1275 O O . TYR A 1 158 ? 17.929 8.707 -38.369 1.00 93.94 158 TYR A O 1
ATOM 1283 N N . ILE A 1 159 ? 17.632 9.382 -36.241 1.00 94.69 159 ILE A N 1
ATOM 1284 C CA . ILE A 1 159 ? 18.990 9.050 -35.789 1.00 94.69 159 ILE A CA 1
ATOM 1285 C C . ILE A 1 159 ? 19.299 7.573 -36.057 1.00 94.69 159 ILE A C 1
ATOM 1287 O O . ILE A 1 159 ? 20.302 7.277 -36.703 1.00 94.69 159 ILE A O 1
ATOM 1291 N N . ILE A 1 160 ? 18.426 6.654 -35.633 1.00 95.81 160 ILE A N 1
ATOM 1292 C CA . ILE A 1 160 ? 18.620 5.205 -35.801 1.00 95.81 160 ILE A CA 1
ATOM 1293 C C . ILE A 1 160 ? 18.780 4.838 -37.280 1.00 95.81 160 ILE A C 1
ATOM 1295 O O . ILE A 1 160 ? 19.731 4.144 -37.642 1.00 95.81 160 ILE A O 1
ATOM 1299 N N . VAL A 1 161 ? 17.890 5.335 -38.144 1.00 95.00 161 VAL A N 1
ATOM 1300 C CA . VAL A 1 161 ? 17.948 5.066 -39.589 1.00 95.00 161 VAL A CA 1
ATOM 1301 C C . VAL A 1 161 ? 19.248 5.594 -40.193 1.00 95.00 161 VAL A C 1
ATOM 1303 O O . VAL A 1 161 ? 19.896 4.895 -40.969 1.00 95.00 161 VAL A O 1
ATOM 1306 N N . CYS A 1 162 ? 19.668 6.804 -39.822 1.00 92.38 162 CYS A N 1
ATOM 1307 C CA . CYS A 1 162 ? 20.891 7.399 -40.356 1.00 92.38 162 CYS A CA 1
ATOM 1308 C C . CYS A 1 162 ? 22.148 6.659 -39.905 1.0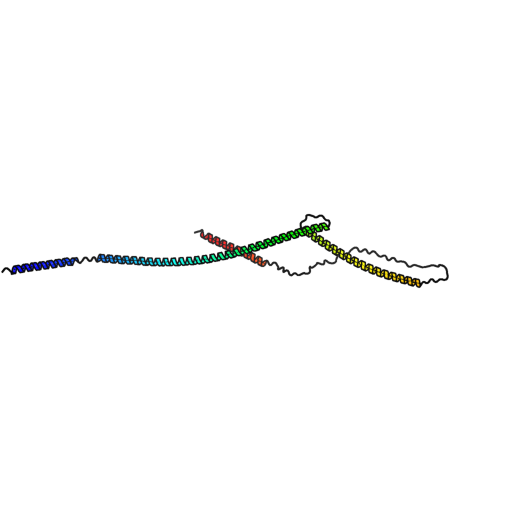0 92.38 162 CYS A C 1
ATOM 1310 O O . CYS A 1 162 ? 23.034 6.423 -40.723 1.00 92.38 162 CYS A O 1
ATOM 1312 N N . CYS A 1 163 ? 22.222 6.274 -38.631 1.00 92.19 163 CYS A N 1
ATOM 1313 C CA . CYS A 1 163 ? 23.322 5.466 -38.116 1.00 92.19 163 CYS A CA 1
ATOM 1314 C C . CYS A 1 163 ? 23.377 4.100 -38.814 1.00 92.19 163 CYS A C 1
ATOM 1316 O O . CYS A 1 163 ? 24.457 3.653 -39.196 1.00 92.19 163 CYS A O 1
ATOM 1318 N N . GLY A 1 164 ? 22.221 3.465 -39.042 1.00 93.19 164 GLY A N 1
ATOM 1319 C CA . GLY A 1 164 ? 22.127 2.209 -39.789 1.00 93.19 164 GLY A CA 1
ATOM 1320 C C . GLY A 1 164 ? 22.607 2.344 -41.236 1.00 93.19 164 GLY A C 1
ATOM 1321 O O . GLY A 1 164 ? 23.396 1.522 -41.702 1.00 93.19 164 GLY A O 1
ATOM 1322 N N . GLN A 1 165 ? 22.200 3.417 -41.920 1.00 93.56 165 GLN A N 1
ATOM 1323 C CA . GLN A 1 165 ? 22.657 3.718 -43.275 1.00 93.56 165 GLN A CA 1
ATOM 1324 C C . GLN A 1 165 ? 24.173 3.943 -43.315 1.00 93.56 165 GLN A C 1
ATOM 1326 O O . GLN A 1 165 ? 24.859 3.317 -44.116 1.00 93.56 165 GLN A O 1
ATOM 1331 N N . TYR A 1 166 ? 24.705 4.769 -42.408 1.00 92.25 166 TYR A N 1
ATOM 1332 C CA . TYR A 1 166 ? 26.140 5.045 -42.323 1.00 92.25 166 TYR A CA 1
ATOM 1333 C C . TYR A 1 166 ? 26.956 3.768 -42.092 1.00 92.25 166 TYR A C 1
ATOM 1335 O O . TYR A 1 166 ? 27.982 3.552 -42.736 1.00 92.25 166 TYR A O 1
ATOM 1343 N N . HIS A 1 167 ? 26.481 2.888 -41.206 1.00 93.94 167 HIS A N 1
ATOM 1344 C CA . HIS A 1 167 ? 27.112 1.595 -40.969 1.00 93.94 167 HIS A CA 1
ATOM 1345 C C . HIS A 1 167 ? 27.100 0.719 -42.232 1.00 93.94 167 HIS A C 1
ATOM 1347 O O . HIS A 1 167 ? 28.135 0.168 -42.605 1.00 93.94 167 HIS A O 1
ATOM 1353 N N . SER A 1 168 ? 25.958 0.617 -42.920 1.00 94.38 168 SER A N 1
ATOM 1354 C CA . SER A 1 168 ? 25.847 -0.159 -44.162 1.00 94.38 168 SER A CA 1
ATOM 1355 C C . SER A 1 168 ? 26.760 0.381 -45.267 1.00 94.38 168 SER A C 1
ATOM 1357 O O . SER A 1 168 ? 27.475 -0.395 -45.903 1.00 94.38 168 SER A O 1
ATOM 1359 N N . ASP A 1 169 ? 26.804 1.701 -45.451 1.00 94.25 169 ASP A N 1
ATOM 1360 C CA . ASP A 1 169 ? 27.668 2.354 -46.437 1.00 94.25 169 ASP A CA 1
ATOM 1361 C C . ASP A 1 169 ? 29.151 2.105 -46.142 1.00 94.25 169 ASP A C 1
ATOM 1363 O O . ASP A 1 169 ? 29.926 1.813 -47.057 1.00 94.25 169 ASP A O 1
ATOM 1367 N N . ASN A 1 170 ? 29.541 2.143 -44.866 1.00 94.25 170 ASN A N 1
ATOM 1368 C CA . ASN A 1 170 ? 30.901 1.835 -44.443 1.00 94.25 170 ASN A CA 1
ATOM 1369 C C . ASN A 1 170 ? 31.281 0.371 -44.735 1.00 94.25 170 ASN A C 1
ATOM 1371 O O . ASN A 1 170 ? 32.347 0.118 -45.299 1.00 94.25 170 ASN A O 1
ATOM 1375 N N . CYS A 1 171 ? 30.400 -0.592 -44.437 1.00 94.75 171 CYS A N 1
ATOM 1376 C CA . CYS A 1 171 ? 30.618 -2.002 -44.782 1.00 94.75 171 CYS A CA 1
ATOM 1377 C C . CYS A 1 171 ? 30.753 -2.200 -46.300 1.00 94.75 171 CYS A C 1
ATOM 1379 O O . CYS A 1 171 ? 31.698 -2.835 -46.768 1.00 94.75 171 CYS A O 1
ATOM 1381 N N . ASN A 1 172 ? 29.869 -1.582 -47.087 1.00 95.62 172 ASN A N 1
ATOM 1382 C CA . ASN A 1 172 ? 29.914 -1.653 -48.548 1.00 95.62 172 ASN A CA 1
ATOM 1383 C C . ASN A 1 172 ? 31.219 -1.070 -49.118 1.00 95.62 172 ASN A C 1
ATOM 1385 O O . ASN A 1 172 ? 31.810 -1.628 -50.052 1.00 95.62 172 ASN A O 1
ATOM 1389 N N . ALA A 1 173 ? 31.685 0.055 -48.566 1.00 94.44 173 ALA A N 1
ATOM 1390 C CA . ALA A 1 173 ? 32.950 0.674 -48.945 1.00 94.44 173 ALA A CA 1
ATOM 1391 C C . ALA A 1 173 ? 34.146 -0.229 -48.607 1.00 94.44 173 ALA A C 1
ATOM 1393 O O . ALA A 1 173 ? 35.055 -0.384 -49.431 1.00 94.44 173 ALA A O 1
ATOM 1394 N N . GLN A 1 174 ? 34.119 -0.878 -47.442 1.00 95.69 174 GLN A N 1
ATOM 1395 C CA . GLN A 1 174 ? 35.139 -1.832 -47.021 1.00 95.69 174 GLN A CA 1
ATOM 1396 C C . GLN A 1 174 ? 35.196 -3.051 -47.954 1.00 95.69 174 GLN A C 1
ATOM 1398 O O . GLN A 1 174 ? 36.270 -3.380 -48.462 1.00 95.69 174 GLN A O 1
ATOM 1403 N N . ASP A 1 175 ? 34.053 -3.649 -48.292 1.00 96.12 175 ASP A N 1
ATOM 1404 C CA . ASP A 1 175 ? 33.973 -4.774 -49.233 1.00 96.12 175 ASP A CA 1
ATOM 1405 C C . ASP A 1 175 ? 34.460 -4.395 -50.635 1.00 96.12 175 ASP A C 1
ATOM 1407 O O . ASP A 1 175 ? 35.135 -5.166 -51.328 1.00 96.12 175 ASP A O 1
ATOM 1411 N N . LYS A 1 176 ? 34.135 -3.181 -51.091 1.00 96.62 176 LYS A N 1
ATOM 1412 C CA . LYS A 1 176 ? 34.655 -2.644 -52.354 1.00 96.62 176 LYS A CA 1
ATOM 1413 C C . LYS A 1 176 ? 36.176 -2.494 -52.308 1.00 96.62 176 LYS A C 1
ATOM 1415 O O . LYS A 1 176 ? 36.841 -2.868 -53.274 1.00 96.62 176 LYS A O 1
ATOM 1420 N N . CYS A 1 177 ? 36.723 -1.987 -51.204 1.00 96.31 177 CYS A N 1
ATOM 1421 C CA . CYS A 1 177 ? 38.163 -1.850 -51.012 1.00 96.31 177 CYS A CA 1
ATOM 1422 C C . CYS A 1 177 ? 38.862 -3.216 -51.072 1.00 96.31 177 CYS A C 1
ATOM 1424 O O . CYS A 1 177 ? 39.808 -3.383 -51.842 1.00 96.31 177 CYS A O 1
ATOM 1426 N N . ILE A 1 178 ? 38.335 -4.220 -50.365 1.00 96.62 178 ILE A N 1
ATOM 1427 C CA . ILE A 1 178 ? 38.865 -5.592 -50.376 1.00 96.62 178 ILE A CA 1
ATOM 1428 C C . ILE A 1 178 ? 38.875 -6.163 -51.802 1.00 96.62 178 ILE A C 1
ATOM 1430 O O . ILE A 1 178 ? 39.902 -6.672 -52.259 1.00 96.62 178 ILE A O 1
ATOM 1434 N N . ARG A 1 179 ? 37.773 -6.024 -52.551 1.00 96.31 179 ARG A N 1
ATOM 1435 C CA . ARG A 1 179 ? 37.694 -6.491 -53.949 1.00 96.31 179 ARG A CA 1
ATOM 1436 C C . ARG A 1 179 ? 38.704 -5.795 -54.861 1.00 96.31 179 ARG A C 1
ATOM 1438 O O . ARG A 1 179 ? 39.346 -6.448 -55.685 1.00 96.31 179 ARG A O 1
ATOM 1445 N N . LEU A 1 180 ? 38.876 -4.481 -54.720 1.00 96.94 180 LEU A N 1
ATOM 1446 C CA . LEU A 1 180 ? 39.862 -3.729 -55.500 1.00 96.94 180 LEU A CA 1
ATOM 1447 C C . LEU A 1 180 ? 41.297 -4.134 -55.150 1.00 96.94 180 LEU A C 1
ATOM 1449 O O . LEU A 1 180 ? 42.113 -4.293 -56.056 1.00 96.94 180 LEU A O 1
ATOM 1453 N N . GLN A 1 181 ? 41.595 -4.373 -53.873 1.00 95.94 181 GLN A N 1
ATOM 1454 C CA . GLN A 1 181 ? 42.896 -4.882 -53.438 1.00 95.94 181 GLN A CA 1
ATOM 1455 C C . GLN A 1 181 ? 43.187 -6.268 -54.027 1.00 95.94 181 GLN A C 1
ATOM 1457 O O . GLN A 1 181 ? 44.289 -6.500 -54.522 1.00 95.94 181 GLN A O 1
ATOM 1462 N N . GLN A 1 182 ? 42.208 -7.178 -54.033 1.00 96.00 182 GLN A N 1
ATOM 1463 C CA . GLN A 1 182 ? 42.349 -8.497 -54.661 1.00 96.00 182 GLN A CA 1
ATOM 1464 C C . GLN A 1 182 ? 42.595 -8.389 -56.171 1.00 96.00 182 GLN A C 1
ATOM 1466 O O . GLN A 1 182 ? 43.510 -9.029 -56.693 1.00 96.00 182 GLN A O 1
ATOM 1471 N N . LYS A 1 183 ? 41.834 -7.536 -56.871 1.00 96.94 183 LYS A N 1
ATOM 1472 C CA . LYS A 1 183 ? 42.025 -7.289 -58.308 1.00 96.94 183 LYS A CA 1
ATOM 1473 C C . LYS A 1 183 ? 43.408 -6.707 -58.604 1.00 96.94 183 LYS A C 1
ATOM 1475 O O . LYS A 1 183 ? 44.052 -7.137 -59.554 1.00 96.94 183 LYS A O 1
ATOM 1480 N N . ASN A 1 184 ? 43.871 -5.761 -57.789 1.00 96.62 184 ASN A N 1
ATOM 1481 C CA . ASN A 1 184 ? 45.192 -5.155 -57.935 1.00 96.62 184 ASN A CA 1
ATOM 1482 C C . ASN A 1 184 ? 46.305 -6.199 -57.734 1.00 96.62 184 ASN A C 1
ATOM 1484 O O . ASN A 1 184 ? 47.179 -6.323 -58.586 1.00 96.62 184 ASN A O 1
ATOM 1488 N N . LYS A 1 185 ? 46.205 -7.042 -56.694 1.00 96.69 185 LYS A N 1
ATOM 1489 C CA . LYS A 1 185 ? 47.129 -8.172 -56.486 1.00 96.69 185 LYS A CA 1
ATOM 1490 C C . LYS A 1 185 ? 47.174 -9.103 -57.699 1.00 96.69 185 LYS A C 1
ATOM 1492 O O . LYS A 1 185 ? 48.258 -9.408 -58.180 1.00 96.69 185 LYS A O 1
ATOM 1497 N N . PHE A 1 186 ? 46.014 -9.503 -58.224 1.00 97.12 186 PHE A N 1
ATOM 1498 C CA . PHE A 1 186 ? 45.933 -10.359 -59.411 1.00 97.12 186 PHE A CA 1
ATOM 1499 C C . PHE A 1 186 ? 46.586 -9.718 -60.645 1.00 97.12 186 PHE A C 1
ATOM 1501 O O . PHE A 1 186 ? 47.361 -10.375 -61.341 1.00 97.12 186 PHE A O 1
ATOM 1508 N N . LEU A 1 187 ? 46.296 -8.441 -60.913 1.00 96.94 187 LEU A N 1
ATOM 1509 C CA . LEU A 1 187 ? 46.881 -7.712 -62.040 1.00 96.94 187 LEU A CA 1
ATOM 1510 C C . LEU A 1 187 ? 48.400 -7.577 -61.902 1.00 96.94 187 LEU A C 1
ATOM 1512 O O . LEU A 1 187 ? 49.102 -7.828 -62.876 1.00 96.94 187 LEU A O 1
ATOM 1516 N N . ASN A 1 188 ? 48.912 -7.280 -60.706 1.00 97.06 188 ASN A N 1
ATOM 1517 C CA . ASN A 1 188 ? 50.354 -7.227 -60.459 1.00 97.06 188 ASN A CA 1
ATOM 1518 C C . ASN A 1 188 ? 51.012 -8.586 -60.712 1.00 97.06 188 ASN A C 1
ATOM 1520 O O . ASN A 1 188 ? 52.030 -8.654 -61.391 1.00 97.06 188 ASN A O 1
ATOM 1524 N N . THR A 1 189 ? 50.410 -9.688 -60.247 1.00 96.94 189 THR A N 1
ATOM 1525 C CA . THR A 1 189 ? 50.909 -11.037 -60.558 1.00 96.94 189 THR A CA 1
ATOM 1526 C C . THR A 1 189 ? 50.932 -11.293 -62.066 1.00 96.94 189 THR A C 1
ATOM 1528 O O . THR A 1 189 ? 51.903 -11.843 -62.579 1.00 96.94 189 THR A O 1
ATOM 1531 N N . LYS A 1 190 ? 49.893 -10.878 -62.803 1.00 96.44 190 LYS A N 1
ATOM 1532 C CA . LYS A 1 190 ? 49.853 -11.011 -64.268 1.00 96.44 190 LYS A CA 1
ATOM 1533 C C . LYS A 1 190 ? 50.912 -10.162 -64.968 1.00 96.44 190 LYS A C 1
ATOM 1535 O O . LYS A 1 190 ? 51.515 -10.658 -65.914 1.00 96.44 190 LYS A O 1
ATOM 1540 N N . MET A 1 191 ? 51.153 -8.935 -64.508 1.00 96.06 191 MET A N 1
ATOM 1541 C CA . MET A 1 191 ? 52.229 -8.090 -65.027 1.00 96.06 191 MET A CA 1
ATOM 1542 C C . MET A 1 191 ? 53.591 -8.746 -64.828 1.00 96.06 191 MET A C 1
ATOM 1544 O O . MET A 1 191 ? 54.311 -8.894 -65.805 1.00 96.06 191 MET A O 1
ATOM 1548 N N . ILE A 1 192 ? 53.886 -9.243 -63.623 1.00 96.00 192 ILE A N 1
ATOM 1549 C CA . ILE A 1 192 ? 55.145 -9.944 -63.330 1.00 96.00 192 ILE A CA 1
ATOM 1550 C C . ILE A 1 192 ? 55.332 -11.152 -64.264 1.00 96.00 192 ILE A C 1
ATOM 1552 O O . ILE A 1 192 ? 56.412 -11.362 -64.806 1.00 96.00 192 ILE A O 1
ATOM 1556 N N . ILE A 1 193 ? 54.276 -11.941 -64.500 1.00 95.56 193 ILE A N 1
ATOM 1557 C CA . ILE A 1 193 ? 54.336 -13.077 -65.436 1.00 95.56 193 ILE A CA 1
ATOM 1558 C C . ILE A 1 193 ? 54.633 -12.601 -66.865 1.00 95.56 193 ILE A C 1
ATOM 1560 O O . ILE A 1 193 ? 55.484 -13.183 -67.533 1.00 95.56 193 ILE A O 1
ATOM 1564 N N . LEU A 1 194 ? 53.948 -11.557 -67.341 1.00 95.31 194 LEU A N 1
ATOM 1565 C CA . LEU A 1 194 ? 54.168 -11.011 -68.683 1.00 95.31 194 LEU A CA 1
ATOM 1566 C C . LEU A 1 194 ? 55.567 -10.412 -68.841 1.00 95.31 194 LEU A C 1
ATOM 1568 O O . LEU A 1 194 ? 56.187 -10.623 -69.876 1.00 95.31 194 LEU A O 1
ATOM 1572 N N . GLU A 1 195 ? 56.071 -9.708 -67.830 1.00 95.75 195 GLU A N 1
ATOM 1573 C CA . GLU A 1 195 ? 57.438 -9.183 -67.793 1.00 95.75 195 GLU A CA 1
ATOM 1574 C C . GLU A 1 195 ? 58.457 -10.321 -67.891 1.00 95.75 195 GLU A C 1
ATOM 1576 O O . GLU A 1 195 ? 59.342 -10.270 -68.743 1.00 95.75 195 GLU A O 1
ATOM 1581 N N . ASN A 1 196 ? 58.273 -11.394 -67.115 1.00 94.44 196 ASN A N 1
ATOM 1582 C CA . ASN A 1 196 ? 59.124 -12.582 -67.184 1.00 94.44 196 ASN A CA 1
ATOM 1583 C C . ASN A 1 196 ? 59.072 -13.253 -68.565 1.00 94.44 196 ASN A C 1
ATOM 1585 O O . ASN A 1 196 ? 60.107 -13.630 -69.110 1.00 94.44 196 ASN A O 1
ATOM 1589 N N . HIS A 1 197 ? 57.879 -13.398 -69.152 1.00 94.75 197 HIS A N 1
ATOM 1590 C CA . HIS A 1 197 ? 57.716 -13.978 -70.488 1.00 94.75 197 HIS A CA 1
ATOM 1591 C C . HIS A 1 197 ? 58.357 -13.104 -71.573 1.00 94.75 197 HIS A C 1
ATOM 1593 O O . HIS A 1 197 ? 58.960 -13.621 -72.511 1.00 94.75 197 HIS A O 1
ATOM 1599 N N . LEU A 1 198 ? 58.231 -11.782 -71.459 1.00 94.31 198 LEU A N 1
ATOM 1600 C CA . LEU A 1 198 ? 58.822 -10.831 -72.393 1.00 94.31 198 LEU A CA 1
ATOM 1601 C C . LEU A 1 198 ? 60.347 -10.865 -72.301 1.00 94.31 198 LEU A C 1
ATOM 1603 O O . LEU A 1 198 ? 61.015 -10.848 -73.333 1.00 94.31 198 LEU A O 1
ATOM 1607 N N . GLU A 1 199 ? 60.897 -10.953 -71.093 1.00 94.06 199 GLU A N 1
ATOM 1608 C CA . GLU A 1 199 ? 62.337 -11.086 -70.894 1.00 94.06 199 GLU A CA 1
ATOM 1609 C C . GLU A 1 199 ? 62.862 -12.420 -71.446 1.00 94.06 199 GLU A C 1
ATOM 1611 O O . GLU A 1 199 ? 63.868 -12.433 -72.151 1.00 94.06 199 GLU A O 1
ATOM 1616 N N . ALA A 1 200 ? 62.128 -13.522 -71.254 1.00 91.38 200 ALA A N 1
ATOM 1617 C CA . ALA A 1 200 ? 62.450 -14.804 -71.881 1.00 91.38 200 ALA A CA 1
ATOM 1618 C C . ALA A 1 200 ? 62.450 -14.712 -73.420 1.00 91.38 200 ALA A C 1
ATOM 1620 O O . ALA A 1 200 ? 63.416 -15.118 -74.062 1.00 91.38 200 ALA A O 1
ATOM 1621 N N . ALA A 1 201 ? 61.421 -14.102 -74.019 1.00 89.38 201 ALA A N 1
ATOM 1622 C CA . ALA A 1 201 ? 61.346 -13.901 -75.467 1.00 89.38 201 ALA A CA 1
ATOM 1623 C C . ALA A 1 201 ? 62.456 -12.974 -75.996 1.00 89.38 201 ALA A C 1
ATOM 1625 O O . ALA A 1 201 ? 62.990 -13.192 -77.086 1.00 89.38 201 ALA A O 1
ATOM 1626 N N . ARG A 1 202 ? 62.834 -11.936 -75.237 1.00 91.94 202 ARG A N 1
ATOM 1627 C CA . ARG A 1 202 ? 63.985 -11.079 -75.564 1.00 91.94 202 ARG A CA 1
ATOM 1628 C C . ARG A 1 202 ? 65.282 -11.870 -75.581 1.00 91.94 202 ARG A C 1
ATOM 1630 O O . ARG A 1 202 ? 66.091 -11.660 -76.484 1.00 91.94 202 ARG A O 1
ATOM 1637 N N . GLU A 1 203 ? 65.476 -12.760 -74.617 1.00 89.38 203 GLU A N 1
ATOM 1638 C CA . GLU A 1 203 ? 66.674 -13.588 -74.542 1.00 89.38 203 GLU A CA 1
ATOM 1639 C C . GLU A 1 203 ? 66.699 -14.639 -75.661 1.00 89.38 203 GLU A C 1
ATOM 1641 O O . GLU A 1 203 ? 67.725 -14.806 -76.316 1.00 89.38 203 GLU A O 1
ATOM 1646 N N . GLU A 1 204 ? 65.563 -15.259 -75.993 1.00 87.88 204 GLU A N 1
ATOM 1647 C CA . GLU A 1 204 ? 65.433 -16.119 -77.177 1.00 87.88 204 GLU A CA 1
ATOM 1648 C C . GLU A 1 204 ? 65.764 -15.371 -78.477 1.00 87.88 204 GLU A C 1
ATOM 1650 O O . GLU A 1 204 ? 66.544 -15.862 -79.293 1.00 87.88 204 GLU A O 1
ATOM 1655 N N . LEU A 1 205 ? 65.243 -14.154 -78.667 1.00 84.62 205 LEU A N 1
ATOM 1656 C CA . LEU A 1 205 ? 65.571 -13.316 -79.826 1.00 84.62 205 LEU A CA 1
ATOM 1657 C C . LEU A 1 205 ? 67.049 -12.917 -79.857 1.00 84.62 205 LEU A C 1
ATOM 1659 O O . LEU A 1 205 ? 67.655 -12.883 -80.931 1.00 84.62 205 LEU A O 1
ATOM 1663 N N . ARG A 1 206 ? 67.647 -12.614 -78.701 1.00 85.06 206 ARG A N 1
ATOM 1664 C CA . ARG A 1 206 ? 69.083 -12.332 -78.588 1.00 85.06 206 ARG A CA 1
ATOM 1665 C C . ARG A 1 206 ? 69.903 -13.560 -78.985 1.00 85.06 206 ARG A C 1
ATOM 1667 O O . ARG A 1 206 ? 70.843 -13.406 -79.762 1.00 85.06 206 ARG A O 1
ATOM 1674 N N . ASN A 1 207 ? 69.502 -14.747 -78.533 1.00 81.75 207 ASN A N 1
ATOM 1675 C CA . ASN A 1 207 ? 70.114 -16.027 -78.887 1.00 81.75 207 ASN A CA 1
ATOM 1676 C C . ASN A 1 207 ? 69.963 -16.350 -80.385 1.00 81.75 207 ASN A C 1
ATOM 1678 O O . ASN A 1 207 ? 70.917 -16.766 -81.035 1.00 81.75 207 ASN A O 1
ATOM 1682 N N . LEU A 1 208 ? 68.802 -16.093 -80.988 1.00 75.69 208 LEU A N 1
ATOM 1683 C CA . LEU A 1 208 ? 68.615 -16.234 -82.437 1.00 75.69 208 LEU A CA 1
ATOM 1684 C C . LEU A 1 208 ? 69.485 -15.246 -83.223 1.00 75.69 208 LEU A C 1
ATOM 1686 O O . LEU A 1 208 ? 70.074 -15.604 -84.241 1.00 75.69 208 LEU A O 1
ATOM 1690 N N . ARG A 1 209 ? 69.625 -14.008 -82.738 1.00 70.81 209 AR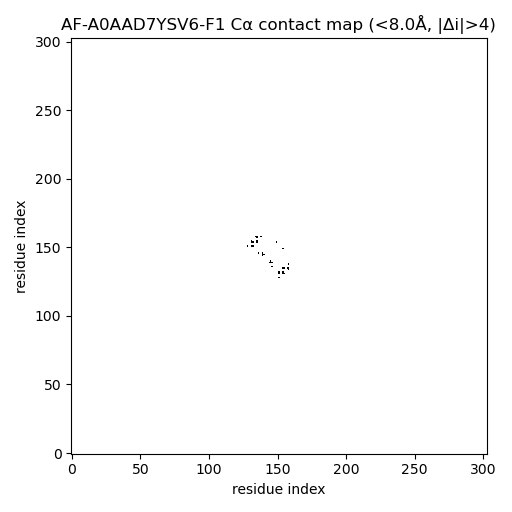G A N 1
ATOM 1691 C CA . ARG A 1 209 ? 70.487 -12.993 -83.355 1.00 70.81 209 ARG A CA 1
ATOM 1692 C C . ARG A 1 209 ? 71.968 -13.365 -83.289 1.00 70.81 209 ARG A C 1
ATOM 1694 O O . ARG A 1 209 ? 72.704 -13.021 -84.207 1.00 70.81 209 ARG A O 1
ATOM 1701 N N . THR A 1 210 ? 72.417 -14.059 -82.245 1.00 64.81 210 THR A N 1
ATOM 1702 C CA . THR A 1 210 ? 73.785 -14.598 -82.175 1.00 64.81 210 THR A CA 1
ATOM 1703 C C . THR A 1 210 ? 73.978 -15.834 -83.056 1.00 64.81 210 THR A C 1
ATOM 1705 O O . THR A 1 210 ? 75.080 -16.017 -83.574 1.00 64.81 210 THR A O 1
ATOM 1708 N N . TYR A 1 211 ? 72.930 -16.629 -83.304 1.00 58.44 211 TYR A N 1
ATOM 1709 C CA . TYR A 1 211 ? 72.951 -17.716 -84.295 1.00 58.44 211 TYR A CA 1
ATOM 1710 C C . TYR A 1 211 ? 72.970 -17.208 -85.748 1.00 58.44 211 TYR A C 1
ATOM 1712 O O . TYR A 1 211 ? 73.615 -17.815 -86.603 1.00 58.44 211 TYR A O 1
ATOM 1720 N N . ILE A 1 212 ? 72.341 -16.065 -86.037 1.00 55.97 212 ILE A N 1
ATOM 1721 C CA . ILE A 1 212 ? 72.423 -15.397 -87.343 1.00 55.97 212 ILE A CA 1
ATOM 1722 C C . ILE A 1 212 ? 73.678 -14.508 -87.374 1.00 55.97 212 ILE A C 1
ATOM 1724 O O . ILE A 1 212 ? 73.619 -13.280 -87.293 1.00 55.97 212 ILE A O 1
ATOM 1728 N N . LYS A 1 213 ? 74.855 -15.126 -87.519 1.00 50.81 213 LYS A N 1
ATOM 1729 C CA . LYS A 1 213 ? 76.014 -14.410 -88.073 1.00 50.81 213 LYS A CA 1
ATOM 1730 C C . LYS A 1 213 ? 75.739 -14.108 -89.553 1.00 50.81 213 LYS A C 1
ATOM 1732 O O . LYS A 1 213 ? 75.240 -14.982 -90.261 1.00 50.81 213 LYS A O 1
ATOM 1737 N N . PRO A 1 214 ? 76.080 -12.908 -90.054 1.00 47.97 214 PRO A N 1
ATOM 1738 C CA . PRO A 1 214 ? 75.920 -12.593 -91.464 1.00 47.97 214 PRO A CA 1
ATOM 1739 C C . PRO A 1 214 ? 76.910 -13.443 -92.265 1.00 47.97 214 PRO A C 1
ATOM 1741 O O . PRO A 1 214 ? 78.119 -13.224 -92.174 1.00 47.97 214 PRO A O 1
ATOM 1744 N N . SER A 1 215 ? 76.420 -14.397 -93.060 1.00 40.47 215 SER A N 1
ATOM 1745 C CA . SER A 1 215 ? 77.231 -14.966 -94.133 1.00 40.47 215 SER A CA 1
ATOM 1746 C C . SER A 1 215 ? 77.432 -13.872 -95.181 1.00 40.47 215 SER A C 1
ATOM 1748 O O . SER A 1 215 ? 76.574 -13.612 -96.025 1.00 40.47 215 SER A O 1
ATOM 1750 N N . LYS A 1 216 ? 78.558 -13.170 -95.095 1.00 44.94 216 LYS A N 1
ATOM 1751 C CA . LYS A 1 216 ? 79.123 -12.497 -96.258 1.00 44.94 216 LYS A CA 1
ATOM 1752 C C . LYS A 1 216 ? 79.817 -13.575 -97.090 1.00 44.94 216 LYS A C 1
ATOM 1754 O O . LYS A 1 216 ? 80.878 -14.026 -96.685 1.00 44.94 216 LYS A O 1
ATOM 1759 N N . ASP A 1 217 ? 79.165 -14.058 -98.146 1.00 42.00 217 ASP A N 1
ATOM 1760 C CA . ASP A 1 217 ? 79.641 -13.824 -99.515 1.00 42.00 217 ASP A CA 1
ATOM 1761 C C . ASP A 1 217 ? 78.708 -14.395 -100.600 1.00 42.00 217 ASP A C 1
ATOM 1763 O O . ASP A 1 217 ? 78.017 -15.390 -100.416 1.00 42.00 217 ASP A O 1
ATOM 1767 N N . GLU A 1 218 ? 78.743 -13.675 -101.723 1.00 36.12 218 GLU A N 1
ATOM 1768 C CA . GLU A 1 218 ? 78.160 -13.880 -103.056 1.00 36.12 218 GLU A CA 1
ATOM 1769 C C . GLU A 1 218 ? 76.671 -13.584 -103.323 1.00 36.12 218 GLU A C 1
ATOM 1771 O O . GLU A 1 218 ? 75.722 -14.212 -102.861 1.00 36.12 218 GLU A O 1
ATOM 1776 N N . ARG A 1 219 ? 76.504 -12.547 -104.154 1.00 46.72 219 ARG A N 1
ATOM 1777 C CA . ARG A 1 219 ? 75.263 -11.973 -104.665 1.00 46.72 219 ARG A CA 1
ATOM 1778 C C . ARG A 1 219 ? 74.714 -12.848 -105.789 1.00 46.72 219 ARG A C 1
ATOM 1780 O O . ARG A 1 219 ? 75.385 -13.004 -106.803 1.00 46.72 219 ARG A O 1
ATOM 1787 N N . ALA A 1 220 ? 73.447 -13.238 -105.705 1.00 36.38 220 ALA A N 1
ATOM 1788 C CA . ALA A 1 220 ? 72.640 -13.500 -106.890 1.00 36.38 220 ALA A CA 1
ATOM 1789 C C . ALA A 1 220 ? 71.155 -13.265 -106.590 1.00 36.38 220 ALA A C 1
ATOM 1791 O O . ALA A 1 220 ? 70.580 -13.878 -105.701 1.00 36.38 220 ALA A O 1
ATOM 1792 N N . ALA A 1 221 ? 70.593 -12.319 -107.341 1.00 36.97 221 ALA A N 1
ATOM 1793 C CA . ALA A 1 221 ? 69.200 -12.192 -107.755 1.00 36.97 221 ALA A CA 1
ATOM 1794 C C . ALA A 1 221 ? 68.085 -12.634 -106.783 1.00 36.97 221 ALA A C 1
ATOM 1796 O O . ALA A 1 221 ? 67.789 -13.811 -106.597 1.00 36.97 221 ALA A O 1
ATOM 1797 N N . LEU A 1 222 ? 67.358 -11.617 -106.309 1.00 47.56 222 LEU A N 1
ATOM 1798 C CA . LEU A 1 222 ? 65.957 -11.678 -105.900 1.00 47.56 222 LEU A CA 1
ATOM 1799 C C . LEU A 1 222 ? 65.134 -12.649 -106.771 1.00 47.56 222 LEU A C 1
ATOM 1801 O O . LEU A 1 222 ? 64.857 -12.360 -107.934 1.00 47.56 222 LEU A O 1
ATOM 1805 N N . MET A 1 223 ? 64.639 -13.721 -106.158 1.00 38.53 223 MET A N 1
ATOM 1806 C CA . MET A 1 223 ? 63.457 -14.454 -106.604 1.00 38.53 223 MET A CA 1
ATOM 1807 C C . MET A 1 223 ? 62.591 -14.759 -105.372 1.00 38.53 223 MET A C 1
ATOM 1809 O O . MET A 1 223 ? 62.997 -15.463 -104.452 1.00 38.53 223 MET A O 1
ATOM 1813 N N . ARG A 1 224 ? 61.401 -14.142 -105.355 1.00 41.59 224 ARG A N 1
ATOM 1814 C CA . ARG A 1 224 ? 60.210 -14.480 -104.540 1.00 41.59 224 ARG A CA 1
ATOM 1815 C C . ARG A 1 224 ? 59.865 -15.982 -104.701 1.00 41.59 224 ARG A C 1
ATOM 1817 O O . ARG A 1 224 ? 60.301 -16.534 -105.707 1.00 41.59 224 ARG A O 1
ATOM 1824 N N . PRO A 1 225 ? 59.034 -16.637 -103.852 1.00 48.19 225 PRO A N 1
ATOM 1825 C CA . PRO A 1 225 ? 57.889 -16.074 -103.114 1.00 48.19 225 PRO A CA 1
ATOM 1826 C C . PRO A 1 225 ? 57.703 -16.604 -101.676 1.00 48.19 225 PRO A C 1
ATOM 1828 O O . PRO A 1 225 ? 58.035 -17.741 -101.369 1.00 48.19 225 PRO A O 1
ATOM 1831 N N . GLN A 1 226 ? 57.085 -15.815 -100.792 1.00 36.91 226 GLN A N 1
ATOM 1832 C CA . GLN A 1 226 ? 56.549 -16.356 -99.539 1.00 36.91 226 GLN A CA 1
ATOM 1833 C C . GLN A 1 226 ? 55.041 -16.155 -99.457 1.00 36.91 226 GLN A C 1
ATOM 1835 O O . GLN A 1 226 ? 54.514 -15.048 -99.379 1.00 36.91 226 GLN A O 1
ATOM 1840 N N . SER A 1 227 ? 54.385 -17.304 -99.531 1.00 35.00 227 SER A N 1
ATOM 1841 C CA . SER A 1 227 ? 52.999 -17.595 -99.233 1.00 35.00 227 SER A CA 1
ATOM 1842 C C . SER A 1 227 ? 52.672 -17.387 -97.749 1.00 35.00 227 SER A C 1
ATOM 1844 O O . SER A 1 227 ? 53.408 -17.838 -96.877 1.00 35.00 227 SER A O 1
ATOM 1846 N N . CYS A 1 228 ? 51.534 -16.726 -97.530 1.00 41.44 228 CYS A N 1
ATOM 1847 C CA . CYS A 1 228 ? 50.520 -16.864 -96.477 1.00 41.44 228 CYS A CA 1
ATOM 1848 C C . CYS A 1 228 ? 50.881 -17.536 -95.140 1.00 41.44 228 CYS A C 1
ATOM 1850 O O . CYS A 1 228 ? 51.116 -18.737 -95.126 1.00 41.44 228 CYS A O 1
ATOM 1852 N N . ILE A 1 229 ? 50.624 -16.836 -94.022 1.00 35.97 229 ILE A N 1
ATOM 1853 C CA . ILE A 1 229 ? 49.860 -17.387 -92.882 1.00 35.97 229 ILE A CA 1
ATOM 1854 C C . ILE A 1 229 ? 48.931 -16.280 -92.360 1.00 35.97 229 ILE A C 1
ATOM 1856 O O . ILE A 1 229 ? 49.378 -15.195 -91.995 1.00 35.97 229 ILE A O 1
ATOM 1860 N N . GLY A 1 230 ? 47.624 -16.545 -92.401 1.00 35.53 230 GLY A N 1
ATOM 1861 C CA . GLY A 1 230 ? 46.576 -15.624 -91.978 1.00 35.53 230 GLY A CA 1
ATOM 1862 C C . GLY A 1 230 ? 46.567 -15.415 -90.467 1.00 35.53 230 GLY A C 1
ATOM 1863 O O . GLY A 1 230 ? 46.559 -16.369 -89.691 1.00 35.53 230 GLY A O 1
ATOM 1864 N N . VAL A 1 231 ? 46.516 -14.151 -90.054 1.00 36.69 231 VAL A N 1
ATOM 1865 C CA . VAL A 1 231 ? 46.128 -13.778 -88.696 1.00 36.69 231 VAL A CA 1
ATOM 1866 C C . VAL A 1 231 ? 44.614 -13.931 -88.617 1.00 36.69 231 VAL A C 1
ATOM 1868 O O . VAL A 1 231 ? 43.861 -13.089 -89.101 1.00 36.69 231 VAL A O 1
ATOM 1871 N N . VAL A 1 232 ? 44.166 -15.043 -88.039 1.00 34.44 232 VAL A N 1
ATOM 1872 C CA . VAL A 1 232 ? 42.790 -15.179 -87.564 1.00 34.44 232 VAL A CA 1
ATOM 1873 C C . VAL A 1 232 ? 42.667 -14.278 -86.340 1.00 34.44 232 VAL A C 1
ATOM 1875 O O . VAL A 1 232 ? 43.133 -14.620 -85.255 1.00 34.44 232 VAL A O 1
ATOM 1878 N N . CYS A 1 233 ? 42.064 -13.105 -86.517 1.00 33.53 233 CYS A N 1
ATOM 1879 C CA . CYS A 1 233 ? 41.514 -12.348 -85.403 1.00 33.53 233 CYS A CA 1
ATOM 1880 C C . CYS A 1 233 ? 40.413 -13.208 -84.777 1.00 33.53 233 CYS A C 1
ATOM 1882 O O . CYS A 1 233 ? 39.329 -13.33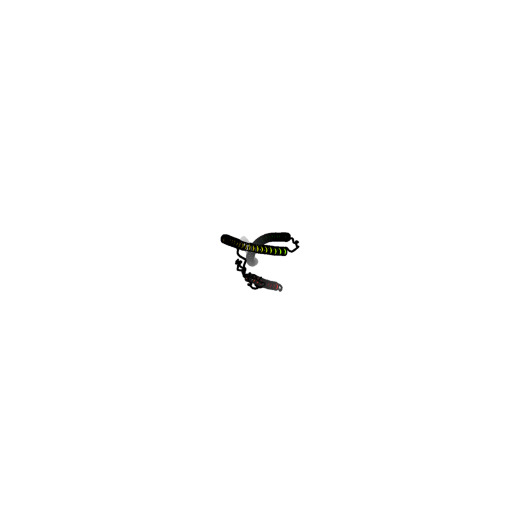1 -85.345 1.00 33.53 233 CYS A O 1
ATOM 1884 N N . SER A 1 234 ? 40.683 -13.837 -83.632 1.00 37.09 234 SER A N 1
ATOM 1885 C CA . SER A 1 234 ? 39.607 -14.391 -82.823 1.00 37.09 234 SER A CA 1
ATOM 1886 C C . SER A 1 234 ? 38.794 -13.226 -82.264 1.00 37.09 234 SER A C 1
ATOM 1888 O O . SER A 1 234 ? 39.241 -12.451 -81.419 1.00 37.09 234 SER A O 1
ATOM 1890 N N . GLU A 1 235 ? 37.586 -13.087 -82.797 1.00 34.62 235 GLU A N 1
ATOM 1891 C CA . GLU A 1 235 ? 36.521 -12.277 -82.231 1.00 34.62 235 GLU A CA 1
ATOM 1892 C C . GLU A 1 235 ? 36.312 -12.690 -80.770 1.00 34.62 235 GLU A C 1
ATOM 1894 O O . GLU A 1 235 ? 35.733 -13.738 -80.468 1.00 34.62 235 GLU A O 1
ATOM 1899 N N . TYR A 1 236 ? 36.762 -11.854 -79.835 1.00 34.88 236 TYR A N 1
ATOM 1900 C CA . TYR A 1 236 ? 36.226 -11.889 -78.483 1.00 34.88 236 TYR A CA 1
ATOM 1901 C C . TYR A 1 236 ? 34.783 -11.396 -78.560 1.00 34.88 236 TYR A C 1
ATOM 1903 O O . TYR A 1 236 ? 34.504 -10.199 -78.518 1.00 34.88 236 TYR A O 1
ATOM 1911 N N . LYS A 1 237 ? 33.864 -12.354 -78.704 1.00 35.50 237 LYS A N 1
ATOM 1912 C CA . LYS A 1 237 ? 32.434 -12.159 -78.488 1.00 35.50 237 LYS A CA 1
ATOM 1913 C C . LYS A 1 237 ? 32.239 -11.517 -77.117 1.00 35.50 237 LYS A C 1
ATOM 1915 O O . LYS A 1 237 ? 32.468 -12.141 -76.081 1.00 35.50 237 LYS A O 1
ATOM 1920 N N . LEU A 1 238 ? 31.810 -10.260 -77.137 1.00 43.28 238 LEU A N 1
ATOM 1921 C CA . LEU A 1 238 ? 31.257 -9.548 -75.999 1.00 43.28 238 LEU A CA 1
ATOM 1922 C C . LEU A 1 238 ? 29.947 -10.254 -75.626 1.00 43.28 238 LEU A C 1
ATOM 1924 O O . LEU A 1 238 ? 28.897 -10.001 -76.210 1.00 43.28 238 LEU A O 1
ATOM 1928 N N . GLY A 1 239 ? 30.042 -11.224 -74.718 1.00 34.69 239 GLY A N 1
ATOM 1929 C CA . GLY A 1 239 ? 28.898 -11.944 -74.180 1.00 34.69 239 GLY A CA 1
ATOM 1930 C C . GLY A 1 239 ? 28.027 -11.002 -73.361 1.00 34.69 239 GLY A C 1
ATOM 1931 O O . GLY A 1 239 ? 28.338 -10.686 -72.215 1.00 34.69 239 GLY A O 1
ATOM 1932 N N . SER A 1 240 ? 26.932 -10.563 -73.970 1.00 46.28 240 SER A N 1
ATOM 1933 C CA . SER A 1 240 ? 25.764 -10.019 -73.298 1.00 46.28 240 SER A CA 1
ATOM 1934 C C . SER A 1 240 ? 25.153 -11.092 -72.394 1.00 46.28 240 SER A C 1
ATOM 1936 O O . SER A 1 240 ? 24.519 -12.023 -72.884 1.00 46.28 240 SER A O 1
ATOM 1938 N N . HIS A 1 241 ? 25.301 -10.943 -71.082 1.00 37.78 241 HIS A N 1
ATOM 1939 C CA . HIS A 1 241 ? 24.409 -11.582 -70.118 1.00 37.78 241 HIS A CA 1
ATOM 1940 C C . HIS A 1 241 ? 23.890 -10.522 -69.152 1.00 37.78 241 HIS A C 1
ATOM 1942 O O . HIS A 1 241 ? 24.395 -10.327 -68.049 1.00 37.78 241 HIS A O 1
ATOM 1948 N N . TYR A 1 242 ? 22.874 -9.810 -69.638 1.00 37.50 242 TYR A N 1
ATOM 1949 C CA . TYR A 1 242 ? 21.763 -9.390 -68.800 1.00 37.50 242 TYR A CA 1
ATOM 1950 C C . TYR A 1 242 ? 20.931 -10.636 -68.451 1.00 37.50 242 TYR A C 1
ATOM 1952 O O . TYR A 1 242 ? 20.778 -11.529 -69.280 1.00 37.50 242 TYR A O 1
ATOM 1960 N N . GLU A 1 243 ? 20.405 -10.631 -67.226 1.00 37.19 243 GLU A N 1
ATOM 1961 C CA . GLU A 1 243 ? 19.282 -11.440 -66.732 1.00 37.19 243 GLU A CA 1
ATOM 1962 C C . GLU A 1 243 ? 19.509 -12.945 -66.507 1.00 37.19 243 GLU A C 1
ATOM 1964 O O . GLU A 1 243 ? 19.374 -13.778 -67.396 1.00 37.19 243 GLU A O 1
ATOM 1969 N N . ASN A 1 244 ? 19.760 -13.300 -65.241 1.00 35.34 244 ASN A N 1
ATOM 1970 C CA . ASN A 1 244 ? 18.801 -14.012 -64.376 1.00 35.34 244 ASN A CA 1
ATOM 1971 C C . ASN A 1 244 ? 19.526 -14.862 -63.324 1.00 35.34 244 ASN A C 1
ATOM 1973 O O . ASN A 1 244 ? 19.941 -15.983 -63.587 1.00 35.34 244 ASN A O 1
ATOM 1977 N N . PHE A 1 245 ? 19.571 -14.350 -62.096 1.00 33.62 245 PHE A N 1
ATOM 1978 C CA . PHE A 1 245 ? 19.449 -15.176 -60.893 1.00 33.62 245 PHE A CA 1
ATOM 1979 C C . PHE A 1 245 ? 18.437 -14.502 -59.962 1.00 33.62 245 PHE A C 1
ATOM 1981 O O . PHE A 1 245 ? 18.750 -14.018 -58.878 1.00 33.62 245 PHE A O 1
ATOM 1988 N N . ALA A 1 246 ? 17.192 -14.446 -60.439 1.00 41.78 246 ALA A N 1
ATOM 1989 C CA . ALA A 1 246 ? 16.054 -14.563 -59.547 1.00 41.78 246 ALA A CA 1
ATOM 1990 C C . ALA A 1 246 ? 16.015 -16.014 -59.042 1.00 41.78 246 ALA A C 1
ATOM 1992 O O . ALA A 1 246 ? 16.201 -16.947 -59.822 1.00 41.78 246 ALA A O 1
ATOM 1993 N N . ASN A 1 247 ? 15.749 -16.168 -57.747 1.00 41.53 247 ASN A N 1
ATOM 1994 C CA . ASN A 1 247 ? 15.609 -17.414 -56.987 1.00 41.53 247 ASN A CA 1
ATOM 1995 C C . ASN A 1 247 ? 16.906 -18.043 -56.468 1.00 41.53 247 ASN A C 1
ATOM 1997 O O . ASN A 1 247 ? 17.370 -19.078 -56.939 1.00 41.53 247 ASN A O 1
ATOM 2001 N N . LEU A 1 248 ? 17.378 -17.500 -55.345 1.00 34.31 248 LEU A N 1
ATOM 2002 C CA . LEU A 1 248 ? 17.930 -18.340 -54.289 1.00 34.31 248 LEU A CA 1
ATOM 2003 C C . LEU A 1 248 ? 17.362 -17.896 -52.937 1.00 34.31 248 LEU A C 1
ATOM 2005 O O . LEU A 1 248 ? 17.817 -16.939 -52.328 1.00 34.31 248 LEU A O 1
ATOM 2009 N N . MET A 1 249 ? 16.313 -18.626 -52.550 1.00 35.69 249 MET A N 1
ATOM 2010 C CA . MET A 1 249 ? 15.896 -18.948 -51.186 1.00 35.69 249 MET A CA 1
ATOM 2011 C C . MET A 1 249 ? 15.722 -17.785 -50.203 1.00 35.69 249 MET A C 1
ATOM 2013 O O . MET A 1 249 ? 16.670 -17.259 -49.628 1.00 35.69 249 MET A O 1
ATOM 2017 N N . MET A 1 250 ? 14.449 -17.533 -49.887 1.00 38.22 250 MET A N 1
ATOM 2018 C CA . MET A 1 250 ? 14.007 -17.117 -48.558 1.00 38.22 250 MET A CA 1
ATOM 2019 C C . MET A 1 250 ? 14.646 -18.017 -47.491 1.00 38.22 250 MET A C 1
ATOM 2021 O O . MET A 1 250 ? 14.085 -19.036 -47.092 1.00 38.22 250 MET A O 1
ATOM 2025 N N . ALA A 1 251 ? 15.822 -17.634 -47.004 1.00 31.56 251 ALA A N 1
ATOM 2026 C CA . ALA A 1 251 ? 16.267 -18.037 -45.688 1.00 31.56 251 ALA A CA 1
ATOM 2027 C C . ALA A 1 251 ? 15.434 -17.224 -44.698 1.00 31.56 251 ALA A C 1
ATOM 2029 O O . ALA A 1 251 ? 15.759 -16.097 -44.329 1.00 31.56 251 ALA A O 1
ATOM 2030 N N . GLN A 1 252 ? 14.302 -17.811 -44.320 1.00 33.03 252 GLN A N 1
ATOM 2031 C CA . GLN A 1 252 ? 13.644 -17.546 -43.058 1.00 33.03 252 GLN A CA 1
ATOM 2032 C C . GLN A 1 252 ? 14.739 -17.600 -41.990 1.00 33.03 252 GLN A C 1
ATOM 2034 O O . GLN A 1 252 ? 15.238 -18.677 -41.661 1.00 33.03 252 GLN A O 1
ATOM 2039 N N . ILE A 1 253 ? 15.178 -16.438 -41.503 1.00 33.53 253 ILE A N 1
ATOM 2040 C CA . ILE A 1 253 ? 16.040 -16.373 -40.330 1.00 33.53 253 ILE A CA 1
ATOM 2041 C C . ILE A 1 253 ? 15.161 -16.848 -39.175 1.00 33.53 253 ILE A C 1
ATOM 2043 O O . ILE A 1 253 ? 14.463 -16.075 -38.521 1.00 33.53 253 ILE A O 1
ATOM 2047 N N . GLN A 1 254 ? 15.154 -18.164 -38.965 1.00 30.89 254 GLN A N 1
ATOM 2048 C CA . GLN A 1 254 ? 14.938 -18.737 -37.656 1.00 30.89 254 GLN A CA 1
ATOM 2049 C C . GLN A 1 254 ? 15.997 -18.103 -36.766 1.00 30.89 254 GLN A C 1
ATOM 2051 O O . GLN A 1 254 ? 17.181 -18.425 -36.845 1.00 30.89 254 GLN A O 1
ATOM 2056 N N . LEU A 1 255 ? 15.550 -17.158 -35.946 1.00 32.00 255 LEU A N 1
ATOM 2057 C CA . LEU A 1 255 ? 16.273 -16.705 -34.775 1.00 32.00 255 LEU A CA 1
ATOM 2058 C C . LEU A 1 255 ? 16.497 -17.935 -33.890 1.00 32.00 255 LEU A C 1
ATOM 2060 O O . LEU A 1 255 ? 15.661 -18.310 -33.067 1.00 32.00 255 LEU A O 1
ATOM 2064 N N . SER A 1 256 ? 17.626 -18.604 -34.099 1.00 32.03 256 SER A N 1
ATOM 2065 C CA . SER A 1 256 ? 18.157 -19.600 -33.190 1.00 32.03 256 SER A CA 1
ATOM 2066 C C . SER A 1 256 ? 18.490 -18.899 -31.879 1.00 32.03 256 SER A C 1
ATOM 2068 O O . SER A 1 256 ? 19.547 -18.294 -31.724 1.00 32.03 256 SER A O 1
ATOM 2070 N N . ARG A 1 257 ? 17.516 -18.948 -30.967 1.00 35.56 257 ARG A N 1
ATOM 2071 C CA . ARG A 1 257 ? 17.668 -19.193 -29.530 1.00 35.56 257 ARG A CA 1
ATOM 2072 C C . ARG A 1 257 ? 19.033 -18.792 -28.954 1.00 35.56 257 ARG A C 1
ATOM 2074 O O . ARG A 1 257 ? 19.856 -19.647 -28.645 1.00 35.56 257 ARG A O 1
ATOM 2081 N N . CYS A 1 258 ? 19.189 -17.508 -28.652 1.00 28.23 258 CYS A N 1
ATOM 2082 C CA . CYS A 1 258 ? 19.807 -17.143 -27.382 1.00 28.23 258 CYS A CA 1
ATOM 2083 C C . CYS A 1 258 ? 18.739 -17.339 -26.305 1.00 28.23 258 CYS A C 1
ATOM 2085 O O . CYS A 1 258 ? 17.900 -16.474 -26.068 1.00 28.23 258 CYS A O 1
ATOM 2087 N N . SER A 1 259 ? 18.731 -18.527 -25.706 1.00 35.66 259 SER A N 1
ATOM 2088 C CA . SER A 1 259 ? 17.962 -18.825 -24.506 1.00 35.66 259 SER A CA 1
ATOM 2089 C C . SER A 1 259 ? 18.580 -18.087 -23.318 1.00 35.66 259 SER A C 1
ATOM 2091 O O . SER A 1 259 ? 19.351 -18.662 -22.551 1.00 35.66 259 SER A O 1
ATOM 2093 N N . SER A 1 260 ? 18.227 -16.817 -23.128 1.00 34.28 260 SER A N 1
ATOM 2094 C CA . SER A 1 260 ? 18.030 -16.351 -21.763 1.00 34.28 260 SER A CA 1
ATOM 2095 C C . SER A 1 260 ? 16.691 -16.934 -21.326 1.00 34.28 260 SER A C 1
ATOM 2097 O O . SER A 1 260 ? 15.626 -16.567 -21.817 1.00 34.28 260 SER A O 1
ATOM 2099 N N . VAL A 1 261 ? 16.750 -17.930 -20.445 1.00 42.88 261 VAL A N 1
ATOM 2100 C CA . VAL A 1 261 ? 15.583 -18.448 -19.729 1.00 42.88 261 VAL A CA 1
ATOM 2101 C C . VAL A 1 261 ? 15.142 -17.358 -18.748 1.00 42.88 261 VAL A C 1
ATOM 2103 O O . VAL A 1 261 ? 15.327 -17.453 -17.540 1.00 42.88 261 VAL A O 1
ATOM 2106 N N . ALA A 1 262 ? 14.592 -16.267 -19.276 1.00 39.59 262 ALA A N 1
ATOM 2107 C CA . ALA A 1 262 ? 13.623 -15.484 -18.547 1.00 39.59 262 ALA A CA 1
ATOM 2108 C C . ALA A 1 262 ? 12.359 -16.334 -18.581 1.00 39.59 262 ALA A C 1
ATOM 2110 O O . ALA A 1 262 ? 11.727 -16.482 -19.625 1.00 39.59 262 ALA A O 1
ATOM 2111 N N . ASN A 1 263 ? 12.072 -16.978 -17.453 1.00 44.66 263 ASN A N 1
ATOM 2112 C CA . ASN A 1 263 ? 10.803 -17.629 -17.179 1.00 44.66 263 ASN A CA 1
ATOM 2113 C C . ASN A 1 263 ? 9.663 -16.665 -17.539 1.00 44.66 263 ASN A C 1
ATOM 2115 O O . ASN A 1 263 ? 9.208 -15.894 -16.695 1.00 44.66 263 ASN A O 1
ATOM 2119 N N . ILE A 1 264 ? 9.156 -16.746 -18.769 1.00 43.03 264 ILE A N 1
ATOM 2120 C CA . ILE A 1 264 ? 7.766 -16.421 -19.054 1.00 43.03 264 ILE A CA 1
ATOM 2121 C C . ILE A 1 264 ? 7.003 -17.566 -18.402 1.00 43.03 264 ILE A C 1
ATOM 2123 O O . ILE A 1 264 ? 6.628 -18.548 -19.036 1.00 43.03 264 ILE A O 1
ATOM 2127 N N . ARG A 1 265 ? 6.870 -17.476 -17.073 1.00 47.22 265 ARG A N 1
ATOM 2128 C CA . ARG A 1 265 ? 5.742 -18.092 -16.404 1.00 47.22 265 ARG A CA 1
ATOM 2129 C C . ARG A 1 265 ? 4.548 -17.474 -17.099 1.00 47.22 265 ARG A C 1
ATOM 2131 O O . ARG A 1 265 ? 4.319 -16.271 -16.986 1.00 47.22 265 ARG A O 1
ATOM 2138 N N . GLU A 1 266 ? 3.890 -18.300 -17.900 1.00 49.66 266 GLU A N 1
ATOM 2139 C CA . GLU A 1 266 ? 2.462 -18.227 -18.158 1.00 49.66 266 GLU A CA 1
ATOM 2140 C C . GLU A 1 266 ? 1.820 -17.448 -17.013 1.00 49.66 266 GLU A C 1
ATOM 2142 O O . GLU A 1 266 ? 1.977 -17.821 -15.846 1.00 49.66 266 GLU A O 1
ATOM 2147 N N . LEU A 1 267 ? 1.255 -16.285 -17.335 1.00 53.94 267 LEU A N 1
ATOM 2148 C CA . LEU A 1 267 ? 0.646 -15.398 -16.360 1.00 53.94 267 LEU A CA 1
ATOM 2149 C C . LEU A 1 267 ? -0.580 -16.142 -15.813 1.00 53.94 267 LEU A C 1
ATOM 2151 O O . LEU A 1 267 ? -1.685 -16.011 -16.335 1.00 53.94 267 LEU A O 1
ATOM 2155 N N . ASP A 1 268 ? -0.357 -17.017 -14.833 1.00 58.16 268 ASP A N 1
ATOM 2156 C CA . ASP A 1 268 ? -1.376 -17.881 -14.261 1.00 58.16 268 ASP A CA 1
ATOM 2157 C C . ASP A 1 268 ? -2.267 -17.039 -13.349 1.00 58.16 268 ASP A C 1
ATOM 2159 O O . ASP A 1 268 ? -2.108 -16.949 -12.127 1.00 58.16 268 ASP A O 1
ATOM 2163 N N . LEU A 1 269 ? -3.219 -16.374 -13.996 1.00 76.31 269 LEU A N 1
ATOM 2164 C CA . LEU A 1 269 ? -4.246 -15.561 -13.368 1.00 76.31 269 LEU A CA 1
ATOM 2165 C C . LEU A 1 269 ? -5.244 -16.412 -12.576 1.00 76.31 269 LEU A C 1
ATOM 2167 O O . LEU A 1 269 ? -6.123 -15.847 -11.935 1.00 76.31 269 LEU A O 1
ATOM 2171 N N . THR A 1 270 ? -5.130 -17.746 -12.562 1.00 80.62 270 THR A N 1
ATOM 2172 C CA . THR A 1 270 ? -6.047 -18.633 -11.830 1.00 80.62 270 THR A CA 1
ATOM 2173 C C . THR A 1 270 ? -6.088 -18.295 -10.343 1.00 80.62 270 THR A C 1
ATOM 2175 O O . THR A 1 270 ? -7.151 -18.328 -9.724 1.00 80.62 270 THR A O 1
ATOM 2178 N N . THR A 1 271 ? -4.951 -17.922 -9.754 1.00 76.50 271 THR A N 1
ATOM 2179 C CA . THR A 1 271 ? -4.891 -17.481 -8.352 1.00 76.50 271 THR A CA 1
ATOM 2180 C C . THR A 1 271 ? -5.570 -16.125 -8.157 1.00 76.50 271 THR A C 1
ATOM 2182 O O . THR A 1 271 ? -6.358 -15.965 -7.229 1.00 76.50 271 THR A O 1
ATOM 2185 N N . HIS A 1 272 ? -5.358 -15.185 -9.079 1.00 78.38 272 HIS A N 1
ATOM 2186 C CA . HIS A 1 272 ? -5.989 -13.869 -9.050 1.00 78.38 272 HIS A CA 1
ATOM 2187 C C . HIS A 1 272 ? -7.513 -13.961 -9.239 1.00 78.38 272 HIS A C 1
ATOM 2189 O O . HIS A 1 272 ? -8.264 -13.335 -8.497 1.00 78.38 272 HIS A O 1
ATOM 2195 N N . PHE A 1 273 ? -7.992 -14.797 -10.165 1.00 84.19 273 PHE A N 1
ATOM 2196 C CA . PHE A 1 273 ? -9.418 -15.052 -10.378 1.00 84.19 273 PHE A CA 1
ATOM 2197 C C . PHE A 1 273 ? -10.065 -15.793 -9.205 1.00 84.19 273 PHE A C 1
ATOM 2199 O O . PHE A 1 273 ? -11.207 -15.492 -8.869 1.00 84.19 273 PHE A O 1
ATOM 2206 N N . LYS A 1 274 ? -9.352 -16.704 -8.528 1.00 89.06 274 LYS A N 1
ATOM 2207 C CA . LYS A 1 274 ? -9.829 -17.313 -7.273 1.00 89.06 274 LYS A CA 1
ATOM 2208 C C . LYS A 1 274 ? -9.998 -16.273 -6.167 1.00 89.06 274 LYS A C 1
ATOM 2210 O O . LYS A 1 274 ? -11.008 -16.301 -5.473 1.00 89.06 274 LYS A O 1
ATOM 2215 N N . THR A 1 275 ? -9.052 -15.345 -6.028 1.00 87.38 275 THR A N 1
ATOM 2216 C CA . THR A 1 275 ? -9.146 -14.254 -5.049 1.00 87.38 275 THR A CA 1
ATOM 2217 C C . THR A 1 275 ? -10.288 -13.297 -5.377 1.00 87.38 275 THR A C 1
ATOM 2219 O O . THR A 1 275 ? -11.065 -12.958 -4.491 1.00 87.38 275 THR A O 1
ATOM 2222 N N . VAL A 1 276 ? -10.437 -12.906 -6.647 1.00 87.44 276 VAL A N 1
ATOM 2223 C CA . VAL A 1 276 ? -11.551 -12.057 -7.100 1.00 87.44 276 VAL A CA 1
ATOM 2224 C C . VAL A 1 276 ? -12.892 -12.748 -6.859 1.00 87.44 276 VAL A C 1
ATOM 2226 O O . VAL A 1 276 ? -13.803 -12.124 -6.330 1.00 87.44 276 VAL A O 1
ATOM 2229 N N . LYS A 1 277 ? -13.007 -14.043 -7.173 1.00 91.69 277 LYS A N 1
ATOM 2230 C CA . LYS A 1 277 ? -14.222 -14.820 -6.911 1.00 91.69 277 LYS A CA 1
ATOM 2231 C C . LYS A 1 277 ? -14.551 -14.877 -5.419 1.00 91.69 277 LYS A C 1
ATOM 2233 O O . LYS A 1 277 ? -15.683 -14.608 -5.051 1.00 91.69 277 LYS A O 1
ATOM 2238 N N . LYS A 1 278 ? -13.556 -15.139 -4.566 1.00 92.25 278 LYS A N 1
ATOM 2239 C CA . LYS A 1 278 ? -13.747 -15.146 -3.112 1.00 92.25 278 LYS A CA 1
ATOM 2240 C C . LYS A 1 278 ? -14.200 -13.782 -2.581 1.00 92.25 278 LYS A C 1
ATOM 2242 O O . LYS A 1 278 ? -15.074 -13.734 -1.735 1.00 92.25 278 LYS A O 1
ATOM 2247 N N . LEU A 1 279 ? -13.645 -12.684 -3.095 1.00 88.19 279 LEU A N 1
ATOM 2248 C CA . LEU A 1 279 ? -14.074 -11.332 -2.722 1.00 88.19 279 LEU A CA 1
ATOM 2249 C C . LEU A 1 279 ? -15.527 -11.047 -3.116 1.00 88.19 279 LEU A C 1
ATOM 2251 O O . LEU A 1 279 ? -16.227 -10.376 -2.367 1.00 88.19 279 LEU A O 1
ATOM 2255 N N . ILE A 1 280 ? -15.971 -11.548 -4.270 1.00 90.81 280 ILE A N 1
ATOM 2256 C CA . ILE A 1 280 ? -17.372 -11.444 -4.699 1.00 90.81 280 ILE A CA 1
ATOM 2257 C C . ILE A 1 280 ? -18.265 -12.274 -3.766 1.00 90.81 280 ILE A C 1
ATOM 2259 O O . ILE A 1 280 ? -19.246 -11.748 -3.252 1.00 90.81 280 ILE A O 1
ATOM 2263 N N . ASP A 1 281 ? -17.877 -13.517 -3.467 1.00 91.38 281 ASP A N 1
ATOM 2264 C CA . ASP A 1 281 ? -18.616 -14.381 -2.540 1.00 91.38 281 ASP A CA 1
ATOM 2265 C C . ASP A 1 281 ? -18.696 -13.752 -1.126 1.00 91.38 281 ASP A C 1
ATOM 2267 O O . ASP A 1 281 ? -19.748 -13.763 -0.489 1.00 91.38 281 ASP A O 1
ATOM 2271 N N . ASP A 1 282 ? -17.607 -13.144 -0.638 1.00 92.19 282 ASP A N 1
ATOM 2272 C CA . ASP A 1 282 ? -17.556 -12.445 0.654 1.00 92.19 282 ASP A CA 1
ATOM 2273 C C . ASP A 1 282 ? -18.453 -11.186 0.659 1.00 92.19 282 ASP A C 1
ATOM 2275 O O . ASP A 1 282 ? -19.098 -10.890 1.667 1.00 92.19 282 ASP A O 1
ATOM 2279 N N . GLN A 1 283 ? -18.540 -10.457 -0.462 1.00 92.38 283 GLN A N 1
ATOM 2280 C CA . GLN A 1 283 ? -19.454 -9.316 -0.615 1.00 92.38 283 GLN A CA 1
ATOM 2281 C C . GLN A 1 283 ? -20.923 -9.747 -0.611 1.00 92.38 283 GLN A C 1
ATOM 2283 O O . GLN A 1 283 ? -21.743 -9.103 0.046 1.00 92.38 283 GLN A O 1
ATOM 2288 N N . ASP A 1 284 ? -21.253 -10.840 -1.296 1.00 92.25 284 ASP A N 1
ATOM 2289 C CA . ASP A 1 284 ? -22.611 -11.385 -1.324 1.00 92.25 284 ASP A CA 1
ATOM 2290 C C . ASP A 1 284 ? -23.045 -11.881 0.064 1.00 92.25 284 ASP A C 1
ATOM 2292 O O . ASP A 1 284 ? -24.167 -11.608 0.500 1.00 92.25 284 ASP A O 1
ATOM 2296 N N . ASN A 1 285 ? -22.140 -12.528 0.805 1.00 91.00 285 ASN A N 1
ATOM 2297 C CA . ASN A 1 285 ? -22.386 -12.934 2.191 1.00 91.00 285 ASN A CA 1
ATOM 2298 C C . ASN A 1 285 ? -22.605 -11.725 3.110 1.00 91.00 285 ASN A C 1
ATOM 2300 O O . ASN A 1 285 ? -23.549 -11.710 3.894 1.00 91.00 285 ASN A O 1
ATOM 2304 N N . LEU A 1 286 ? -21.803 -10.668 2.962 1.00 92.19 286 LEU A N 1
ATOM 2305 C CA . LEU A 1 286 ? -21.973 -9.440 3.740 1.00 92.19 286 LEU A CA 1
ATOM 2306 C C . LEU A 1 286 ? -23.311 -8.745 3.436 1.00 92.19 286 LEU A C 1
ATOM 2308 O O . LEU A 1 286 ? -23.955 -8.205 4.336 1.00 92.19 286 LEU A O 1
ATOM 2312 N N . LEU A 1 287 ? -23.767 -8.775 2.182 1.00 90.31 287 LEU A N 1
ATOM 2313 C CA . LEU A 1 287 ? -25.088 -8.267 1.808 1.00 90.31 287 LEU A CA 1
ATOM 2314 C C . LEU A 1 287 ? -26.227 -9.103 2.408 1.00 90.31 287 LEU A C 1
ATOM 2316 O O . LEU A 1 287 ? -27.246 -8.532 2.807 1.00 90.31 287 LEU A O 1
ATOM 2320 N N . LEU A 1 288 ? -26.070 -10.426 2.498 1.00 91.12 288 LEU A N 1
ATOM 2321 C CA . LEU A 1 288 ? -27.023 -11.305 3.183 1.00 91.12 288 LEU A CA 1
ATOM 2322 C C . LEU A 1 288 ? -27.078 -11.007 4.685 1.00 91.12 288 LEU A C 1
ATOM 2324 O O . LEU A 1 288 ? -28.170 -10.784 5.209 1.00 91.12 288 LEU A O 1
ATOM 2328 N N . ASP A 1 289 ? -25.924 -10.884 5.339 1.00 90.81 289 ASP A N 1
ATOM 2329 C CA . ASP A 1 289 ? -25.828 -10.555 6.765 1.00 90.81 289 ASP A CA 1
ATOM 2330 C C . ASP A 1 289 ? -26.462 -9.192 7.073 1.00 90.81 289 ASP A C 1
ATOM 2332 O O . ASP A 1 289 ? -27.235 -9.051 8.022 1.00 90.81 289 ASP A O 1
ATOM 2336 N N . LEU A 1 290 ? -26.213 -8.181 6.233 1.00 87.38 290 LEU A N 1
ATOM 2337 C CA . LEU A 1 290 ? -26.846 -6.866 6.362 1.00 87.38 290 LEU A CA 1
ATOM 2338 C C . LEU A 1 290 ? -28.362 -6.925 6.150 1.00 87.38 290 LEU A C 1
ATOM 2340 O O . LEU A 1 290 ? -29.110 -6.202 6.812 1.00 87.38 290 LEU A O 1
ATOM 2344 N N . LYS A 1 291 ? -28.837 -7.781 5.242 1.00 89.69 291 LYS A N 1
ATOM 2345 C CA . LYS A 1 291 ? -30.269 -7.976 4.995 1.00 89.69 291 LYS A CA 1
ATOM 2346 C C . LYS A 1 291 ? -30.948 -8.665 6.174 1.00 89.69 291 LYS A C 1
ATOM 2348 O O . LYS A 1 291 ? -32.064 -8.285 6.530 1.00 89.69 291 LYS A O 1
ATOM 2353 N N . ASP A 1 292 ? -30.293 -9.636 6.793 1.00 90.00 292 ASP A N 1
ATOM 2354 C CA . ASP A 1 292 ? -30.820 -10.329 7.966 1.00 90.00 292 ASP A CA 1
ATOM 2355 C C . ASP A 1 292 ? -30.755 -9.451 9.221 1.00 90.00 292 ASP A C 1
ATOM 2357 O O . ASP A 1 292 ? -31.730 -9.395 9.973 1.00 90.00 292 ASP A O 1
ATOM 2361 N N . LEU A 1 293 ? -29.707 -8.636 9.371 1.00 85.06 293 LEU A N 1
ATOM 2362 C CA . LEU A 1 293 ? -29.641 -7.585 10.386 1.00 85.06 293 LEU A CA 1
ATOM 2363 C C . LEU A 1 293 ? -30.756 -6.543 10.192 1.00 85.06 293 LEU A C 1
ATOM 2365 O O . LEU A 1 293 ? -31.427 -6.158 11.146 1.00 85.06 293 LEU A O 1
ATOM 2369 N N . SER A 1 294 ? -31.009 -6.119 8.950 1.00 86.50 294 SER A N 1
ATOM 2370 C CA . SER A 1 294 ? -32.093 -5.185 8.623 1.00 86.50 294 SER A CA 1
ATOM 2371 C C . SER A 1 294 ? -33.474 -5.760 8.947 1.00 86.50 294 SER A C 1
ATOM 2373 O O . SER A 1 294 ? -34.332 -5.039 9.462 1.00 86.50 294 SER A O 1
ATOM 2375 N N . LYS A 1 295 ? -33.698 -7.056 8.697 1.00 85.69 295 LYS A N 1
ATOM 2376 C CA . LYS A 1 295 ? -34.929 -7.741 9.111 1.00 85.69 295 LYS A CA 1
ATOM 2377 C C . LYS A 1 295 ? -35.048 -7.805 10.632 1.00 85.69 295 LYS A C 1
ATOM 2379 O O . LYS A 1 295 ? -36.115 -7.489 11.139 1.00 85.69 295 LYS A O 1
ATOM 2384 N N . ALA A 1 296 ? -33.977 -8.153 11.348 1.00 77.62 296 ALA A N 1
ATOM 2385 C CA . ALA A 1 296 ? -33.979 -8.214 12.810 1.00 77.62 296 ALA A CA 1
ATOM 2386 C C . ALA A 1 296 ? -34.320 -6.852 13.442 1.00 77.62 296 ALA A C 1
ATOM 2388 O O . ALA A 1 296 ? -35.158 -6.780 14.334 1.00 77.62 296 ALA A O 1
ATOM 2389 N N . ILE A 1 297 ? -33.761 -5.759 12.912 1.00 76.94 297 ILE A N 1
ATOM 2390 C CA . ILE A 1 297 ? -34.037 -4.390 13.380 1.00 76.94 297 ILE A CA 1
ATOM 2391 C C . ILE A 1 297 ? -35.477 -3.947 13.066 1.00 76.94 297 ILE A C 1
ATOM 2393 O O . ILE A 1 297 ? -36.073 -3.182 13.823 1.00 76.94 297 ILE A O 1
ATOM 2397 N N . ASN A 1 298 ? -36.058 -4.410 11.956 1.00 69.38 298 ASN A N 1
ATOM 2398 C CA . ASN A 1 298 ? -37.425 -4.046 11.572 1.00 69.38 298 ASN A CA 1
ATOM 2399 C C . ASN A 1 298 ? -38.517 -4.853 12.295 1.00 69.38 298 ASN A C 1
ATOM 2401 O O . ASN A 1 298 ? -39.672 -4.436 12.257 1.00 69.38 298 ASN A O 1
ATOM 2405 N N . VAL A 1 299 ? -38.186 -5.959 12.972 1.00 58.84 299 VAL A N 1
ATOM 2406 C CA . VAL A 1 299 ? -39.149 -6.736 13.779 1.00 58.84 299 VAL A CA 1
ATOM 2407 C C . VAL A 1 299 ? -39.459 -6.049 15.122 1.00 58.84 299 VAL A C 1
ATOM 2409 O O . VAL A 1 299 ? -40.585 -6.148 15.607 1.00 58.84 299 VAL A O 1
ATOM 2412 N N . ASP A 1 300 ? -38.537 -5.241 15.657 1.00 53.88 300 ASP A N 1
ATOM 2413 C CA . ASP A 1 300 ? -38.712 -4.501 16.923 1.00 53.88 300 ASP A CA 1
ATOM 2414 C C . ASP A 1 300 ? -39.547 -3.206 16.806 1.00 53.88 300 ASP A C 1
ATOM 2416 O O . ASP A 1 300 ? -39.739 -2.496 17.791 1.00 53.88 300 ASP A O 1
ATOM 2420 N N . LYS A 1 301 ? -40.080 -2.875 15.620 1.00 52.94 301 LYS A N 1
ATOM 2421 C CA . LYS A 1 301 ? -40.958 -1.701 15.411 1.00 52.94 301 LYS A CA 1
ATOM 2422 C C . LYS A 1 301 ? -42.458 -2.022 15.370 1.00 52.94 301 LYS A C 1
ATOM 2424 O O . LYS A 1 301 ? -43.253 -1.132 15.077 1.00 52.94 301 LYS A O 1
ATOM 2429 N N . THR A 1 302 ? -42.850 -3.262 15.658 1.00 50.91 302 THR A N 1
ATOM 2430 C CA . THR A 1 302 ? -44.257 -3.718 15.638 1.00 50.91 302 THR A CA 1
ATOM 2431 C C . THR A 1 302 ? -44.777 -4.244 16.984 1.00 50.91 302 THR A C 1
ATOM 2433 O O . THR A 1 302 ? -45.696 -5.062 17.002 1.00 50.91 302 THR A O 1
ATOM 2436 N N . LEU A 1 303 ? -44.236 -3.752 18.103 1.00 41.34 303 LEU A N 1
ATOM 2437 C CA . LEU A 1 303 ? -44.824 -3.886 19.445 1.00 41.34 303 LEU A CA 1
ATOM 2438 C C . LEU A 1 303 ? -45.145 -2.509 20.031 1.00 41.34 303 LEU A C 1
ATOM 2440 O O . LEU A 1 303 ? -44.252 -1.635 19.984 1.00 41.34 303 LEU A O 1
#

Sequence (303 aa):
MNNEENEVDAMRDSLSAIASEIQKLHENSAIKSEYNYTEILNKIIKYKCDINVKNLQIKHLKSNLKTACAVAKTISSSKASEIASLSTHLEHVRNQYMDLEKQQSEKNQIINNLSKENHALRDLLEFFRNAIQLSYHQLQGIRNKRVEDISPMEQLKYIIVCCGQYHSDNCNAQDKCIRLQQKNKFLNTKMIILENHLEAAREELRNLRTYIKPSKDERAALMRPQSCIGVVCSEYKLGSHYENFANLMMAQIQLSRCSSVANIRELDLTTHFKTVKKLIDDQDNLLLDLKDLSKAINVDKTL